Protein AF-A0A2Z2MH84-F1 (afdb_monomer)

Foldseek 3Di:
DADAPVVLVCQLQVPDVVLVVVLVCLLVVQCVLQLPQFDCLVDPLSVLVNCCSNPVLSVLVSLLSSLVSLVSLDLVSQLVNCCVVPVPDPSLVSSLVSLVVSLVSLVVSLVSLVCSLVVLVVSLVSNVVCVVVVVTDGPDPVSVVVSNVSSVVSNVSSVVSNVVSVVSSVVSVVSNVVSVVVVVVVVVVVVVD

Mean predicted aligned error: 7.97 Å

Organism: NCBI:txid72803

Structure (mmCIF, N/CA/C/O backbone):
data_AF-A0A2Z2MH84-F1
#
_entry.id   AF-A0A2Z2MH84-F1
#
loop_
_atom_site.group_PDB
_atom_site.id
_atom_site.type_symbol
_atom_site.label_atom_id
_atom_site.label_alt_id
_atom_site.label_comp_id
_atom_site.label_asym_id
_atom_site.label_entity_id
_atom_site.label_seq_id
_atom_site.pdbx_PDB_ins_code
_atom_site.Cartn_x
_atom_site.Cartn_y
_atom_site.Cartn_z
_atom_site.occupancy
_atom_site.B_iso_or_equiv
_atom_site.auth_seq_id
_atom_site.auth_comp_id
_atom_site.auth_asym_id
_atom_site.auth_atom_id
_atom_site.pdbx_PDB_model_num
ATOM 1 N N . MET A 1 1 ? -15.585 16.408 21.066 1.00 49.59 1 MET A N 1
ATOM 2 C CA . MET A 1 1 ? -16.603 15.894 20.122 1.00 49.59 1 MET A CA 1
ATOM 3 C C . MET A 1 1 ? -16.006 14.658 19.470 1.00 49.59 1 MET A C 1
ATOM 5 O O . MET A 1 1 ? -15.045 14.821 18.740 1.00 49.59 1 MET A O 1
ATOM 9 N N . GLY A 1 2 ? -16.472 13.451 19.808 1.00 59.78 2 GLY A N 1
ATOM 10 C CA . GLY A 1 2 ? -15.988 12.215 19.171 1.00 59.78 2 GLY A CA 1
ATOM 11 C C . GLY A 1 2 ? -16.715 11.943 17.851 1.00 59.78 2 GLY A C 1
ATOM 12 O O . GLY A 1 2 ? -17.917 12.235 17.766 1.00 59.78 2 GLY A O 1
ATOM 13 N N . SER A 1 3 ? -15.999 11.419 16.856 1.00 79.12 3 SER A N 1
ATOM 14 C CA . SER A 1 3 ? -16.531 11.019 15.542 1.00 79.12 3 SER A CA 1
ATOM 15 C C . SER A 1 3 ? -17.409 9.768 15.644 1.00 79.12 3 SER A C 1
ATOM 17 O O . SER A 1 3 ? -17.285 8.999 16.599 1.00 79.12 3 SER A O 1
ATOM 19 N N . LYS A 1 4 ? -18.322 9.577 14.688 1.00 86.69 4 LYS A N 1
ATOM 20 C CA . LYS A 1 4 ? -19.103 8.330 14.551 1.00 86.69 4 LYS A CA 1
ATOM 21 C C . LYS A 1 4 ? -18.304 7.258 13.803 1.00 86.69 4 LYS A C 1
ATOM 23 O O . LYS A 1 4 ? -17.402 7.600 13.041 1.00 86.69 4 LYS A O 1
ATOM 28 N N . VAL A 1 5 ? -18.660 5.979 13.959 1.00 84.94 5 VAL A N 1
ATOM 29 C CA . VAL A 1 5 ? -17.935 4.859 13.313 1.00 84.94 5 VAL A CA 1
ATOM 30 C C . VAL A 1 5 ? -17.896 5.024 11.787 1.00 84.94 5 VAL A C 1
ATOM 32 O O . VAL A 1 5 ? -16.823 4.992 11.191 1.00 84.94 5 VAL A O 1
ATOM 35 N N . TRP A 1 6 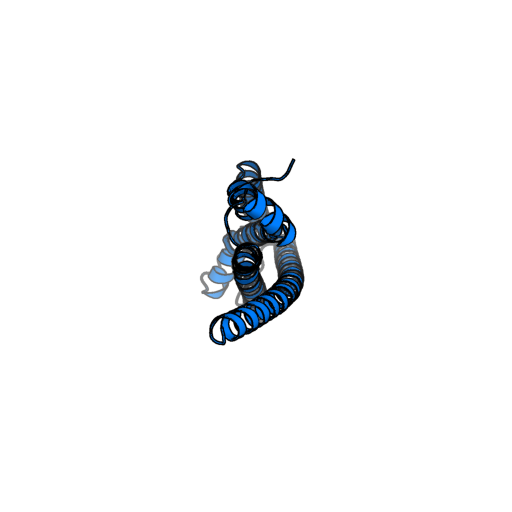? -19.035 5.345 11.163 1.00 85.50 6 TRP A N 1
ATOM 36 C CA . TRP A 1 6 ? -19.123 5.541 9.707 1.00 85.50 6 TRP A CA 1
ATOM 37 C C . TRP A 1 6 ? -18.287 6.724 9.181 1.00 85.50 6 TRP A C 1
ATOM 39 O O . TRP A 1 6 ? -17.944 6.763 7.999 1.00 85.50 6 TRP A O 1
ATOM 49 N N . GLU A 1 7 ? -17.984 7.723 10.020 1.00 85.06 7 GLU A N 1
ATOM 50 C CA . GLU A 1 7 ? -17.124 8.853 9.634 1.00 85.06 7 GLU A CA 1
ATOM 51 C C . GLU A 1 7 ? -15.662 8.408 9.558 1.00 85.06 7 GLU A C 1
ATOM 53 O O . GLU A 1 7 ? -14.958 8.793 8.625 1.00 85.06 7 GLU A O 1
ATOM 58 N N . LEU A 1 8 ? -15.232 7.558 10.498 1.00 84.75 8 LEU A N 1
ATOM 59 C CA . LEU A 1 8 ? -13.892 6.970 10.508 1.00 84.75 8 LEU A CA 1
ATOM 60 C C . LEU A 1 8 ? -13.692 6.033 9.311 1.00 84.75 8 LEU A C 1
ATOM 62 O O . LEU A 1 8 ? -12.670 6.124 8.637 1.00 84.75 8 LEU A O 1
ATOM 66 N N . GLU A 1 9 ? -14.681 5.192 8.999 1.00 85.44 9 GLU A N 1
ATOM 67 C CA . GLU A 1 9 ? -14.643 4.305 7.825 1.00 85.44 9 GLU A CA 1
ATOM 68 C C . GLU A 1 9 ? -14.516 5.098 6.518 1.00 85.44 9 GLU A C 1
ATOM 70 O O . GLU A 1 9 ? -13.648 4.807 5.697 1.00 85.44 9 GLU A O 1
ATOM 75 N N . LYS A 1 10 ? -15.307 6.166 6.340 1.00 83.00 10 LYS A N 1
ATOM 76 C CA . LYS A 1 10 ? -15.201 7.030 5.151 1.00 83.00 10 LYS A CA 1
ATOM 77 C C . LYS A 1 10 ? -13.842 7.711 5.024 1.00 83.00 10 LYS A C 1
ATOM 79 O O . LYS A 1 10 ? -13.367 7.902 3.905 1.00 83.00 10 LYS A O 1
ATOM 84 N N . GLU A 1 11 ? -13.247 8.113 6.145 1.00 82.56 11 GLU A N 1
ATOM 85 C CA . GLU A 1 11 ? -11.931 8.751 6.155 1.00 82.56 11 GLU A CA 1
ATOM 86 C C . GLU A 1 11 ? -10.818 7.769 5.751 1.00 82.56 11 GLU A C 1
ATOM 88 O O . GLU A 1 11 ? -9.892 8.155 5.031 1.00 82.56 11 GLU A O 1
ATOM 93 N N . ILE A 1 12 ? -10.931 6.510 6.190 1.00 83.31 12 ILE A N 1
ATOM 94 C CA . ILE A 1 12 ? -10.005 5.412 5.874 1.00 83.31 12 ILE A CA 1
ATOM 95 C C . ILE A 1 12 ? -10.126 4.990 4.413 1.00 83.31 12 ILE A C 1
ATOM 97 O O . ILE A 1 12 ? -9.114 4.802 3.749 1.00 83.31 12 ILE A O 1
ATOM 101 N N . GLU A 1 13 ? -11.349 4.890 3.893 1.00 77.56 13 GLU A N 1
ATOM 102 C CA . GLU A 1 13 ? -11.601 4.499 2.502 1.00 77.56 13 GLU A CA 1
ATOM 103 C C . GLU A 1 13 ? -11.238 5.591 1.480 1.00 77.56 13 GLU A C 1
ATOM 105 O O . GLU A 1 13 ? -11.386 5.375 0.279 1.00 77.56 13 GLU A O 1
ATOM 110 N N . GLY A 1 14 ? -10.805 6.778 1.925 1.00 68.00 14 GLY A N 1
ATOM 111 C CA . GLY A 1 14 ? -10.348 7.844 1.028 1.00 68.00 14 GLY A CA 1
ATOM 112 C C . GLY A 1 14 ? -11.414 8.312 0.030 1.00 68.00 14 GLY A C 1
ATOM 113 O O . GLY A 1 14 ? -11.079 8.804 -1.045 1.00 68.00 14 GLY A O 1
ATOM 114 N N . ARG A 1 15 ? -12.711 8.166 0.355 1.00 63.19 15 ARG A N 1
ATOM 115 C CA . ARG A 1 15 ? -13.834 8.547 -0.530 1.00 63.19 15 ARG A CA 1
ATOM 116 C C . ARG A 1 15 ? -14.063 10.061 -0.622 1.00 63.19 15 ARG A C 1
ATOM 118 O O . ARG A 1 15 ? -15.188 10.497 -0.881 1.00 63.19 15 ARG A O 1
ATOM 125 N N . ASP A 1 16 ? -13.051 10.883 -0.374 1.00 67.38 16 ASP A N 1
ATOM 126 C CA . ASP A 1 16 ? -13.174 12.322 -0.549 1.00 67.38 16 ASP A CA 1
ATOM 127 C C . ASP A 1 16 ? -12.878 12.718 -2.015 1.00 67.38 16 ASP A C 1
ATOM 129 O O . ASP A 1 16 ? -11.945 12.201 -2.635 1.00 67.38 16 ASP A O 1
ATOM 133 N N . PRO A 1 17 ? -13.660 13.641 -2.610 1.00 69.81 17 PRO A N 1
ATOM 134 C CA . PRO A 1 17 ? -13.483 14.054 -4.006 1.00 69.81 17 PRO A CA 1
ATOM 135 C C . PRO A 1 17 ? -12.097 14.637 -4.312 1.00 69.81 17 PRO A C 1
ATOM 137 O O . PRO A 1 17 ? -11.660 14.614 -5.462 1.00 69.81 17 PRO A O 1
ATOM 140 N N . LEU A 1 18 ? -11.415 15.179 -3.297 1.00 75.38 18 LEU A N 1
ATOM 141 C CA . LEU A 1 18 ? -10.099 15.787 -3.443 1.00 75.38 18 LEU A CA 1
ATOM 142 C C . LEU A 1 18 ? -9.023 14.714 -3.647 1.00 75.38 18 LEU A C 1
ATOM 144 O O . LEU A 1 18 ? -8.224 14.852 -4.570 1.00 75.38 18 LEU A O 1
ATOM 148 N N . SER A 1 19 ? -9.047 13.622 -2.880 1.00 70.38 19 SER A N 1
ATOM 149 C CA . SER A 1 19 ? -8.150 12.475 -3.087 1.00 70.38 19 SER A CA 1
ATOM 150 C C . SER A 1 19 ? -8.302 11.859 -4.479 1.00 70.38 19 SER A C 1
ATOM 152 O O . SER A 1 19 ? -7.301 11.573 -5.136 1.00 70.38 19 SER A O 1
ATOM 154 N N . PHE A 1 20 ? -9.533 11.745 -4.989 1.00 71.44 20 PHE A N 1
ATOM 155 C CA . PHE A 1 20 ? -9.780 11.281 -6.360 1.00 71.44 20 PHE A CA 1
ATOM 156 C C . PHE A 1 20 ? -9.208 12.237 -7.423 1.00 71.44 20 PHE A C 1
ATOM 158 O O . PHE A 1 20 ? -8.607 11.800 -8.406 1.00 71.44 20 PHE A O 1
ATOM 165 N N . LEU A 1 21 ? -9.351 13.550 -7.224 1.00 78.94 21 LEU A N 1
ATOM 166 C CA . LEU A 1 21 ? -8.793 14.552 -8.133 1.00 78.94 21 LEU A CA 1
ATOM 167 C C . LEU A 1 21 ? -7.256 14.553 -8.109 1.00 78.94 21 LEU A C 1
ATOM 169 O O . LEU A 1 21 ? -6.630 14.622 -9.165 1.00 78.94 21 LEU A O 1
ATOM 173 N N . ILE A 1 22 ? -6.644 14.423 -6.928 1.00 80.38 22 ILE A N 1
ATOM 174 C CA . ILE A 1 22 ? -5.188 14.287 -6.770 1.00 80.38 22 ILE A CA 1
ATOM 175 C C . ILE A 1 22 ? -4.692 13.028 -7.493 1.00 80.38 22 ILE A C 1
ATOM 177 O O . ILE A 1 22 ? -3.729 13.107 -8.255 1.00 80.38 22 ILE A O 1
ATOM 181 N N . ALA A 1 23 ? -5.377 11.895 -7.316 1.00 78.44 23 ALA A N 1
ATOM 182 C CA . ALA A 1 23 ? -5.067 10.642 -7.998 1.00 78.44 23 ALA A CA 1
ATOM 183 C C . ALA A 1 23 ? -5.089 10.796 -9.531 1.00 78.44 23 ALA A C 1
ATOM 185 O O . ALA A 1 23 ? -4.155 10.364 -10.205 1.00 78.44 23 ALA A O 1
ATOM 186 N N . LEU A 1 24 ? -6.102 11.476 -10.081 1.00 78.94 24 LEU A N 1
ATOM 187 C CA . LEU A 1 24 ? -6.196 11.770 -11.516 1.00 78.94 24 LEU A CA 1
ATOM 188 C C . LEU A 1 24 ? -5.060 12.670 -12.016 1.00 78.94 24 LEU A C 1
ATOM 190 O O . LEU A 1 24 ? -4.475 12.392 -13.061 1.00 78.94 24 LEU A O 1
ATOM 194 N N . VAL A 1 25 ? -4.735 13.740 -11.284 1.00 82.56 25 VAL A N 1
ATOM 195 C CA . VAL A 1 25 ? -3.650 14.663 -11.660 1.00 82.56 25 VAL A CA 1
ATOM 196 C C . VAL A 1 25 ? -2.304 13.940 -11.675 1.00 82.56 25 VAL A C 1
ATOM 198 O O . VAL A 1 25 ? -1.536 14.103 -12.621 1.00 82.56 25 VAL A O 1
ATOM 201 N N . ILE A 1 26 ? -2.033 13.110 -10.666 1.00 80.81 26 ILE A N 1
ATOM 202 C CA . ILE A 1 26 ? -0.811 12.302 -10.596 1.00 80.81 26 ILE A CA 1
ATOM 203 C C . ILE A 1 26 ? -0.770 11.297 -11.743 1.00 80.81 26 ILE A C 1
ATOM 205 O O . ILE A 1 26 ? 0.264 11.172 -12.397 1.00 80.81 26 ILE A O 1
ATOM 209 N N . PHE A 1 27 ? -1.894 10.638 -12.035 1.00 80.12 27 PHE A N 1
ATOM 210 C CA . PHE A 1 27 ? -1.978 9.677 -13.126 1.00 80.12 27 PHE A CA 1
ATOM 211 C C . PHE A 1 27 ? -1.597 10.306 -14.465 1.00 80.12 27 PHE A C 1
ATOM 213 O O . PHE A 1 27 ? -0.636 9.879 -15.101 1.00 80.12 27 PHE A O 1
ATOM 220 N N . PHE A 1 28 ? -2.304 11.364 -14.870 1.00 76.19 28 PHE A N 1
ATOM 221 C CA . PHE A 1 28 ? -2.042 12.024 -16.149 1.00 76.19 28 PHE A CA 1
ATOM 222 C C . PHE A 1 28 ? -0.680 12.720 -16.183 1.00 76.19 28 PHE A C 1
ATOM 224 O O . PHE A 1 28 ? -0.039 12.736 -17.231 1.00 76.19 28 PHE A O 1
ATOM 231 N N . GLY A 1 29 ? -0.214 13.256 -15.050 1.00 77.81 29 GLY A N 1
ATOM 232 C CA . GLY A 1 29 ? 1.110 13.861 -14.935 1.00 77.81 29 GLY A CA 1
ATOM 233 C C . GLY A 1 29 ? 2.230 12.854 -15.186 1.00 77.81 29 GLY A C 1
ATOM 234 O O . GLY A 1 29 ? 3.117 13.122 -15.990 1.00 77.81 29 GLY A O 1
ATOM 235 N N . ILE A 1 30 ? 2.170 11.677 -14.558 1.00 75.94 30 ILE A N 1
ATOM 236 C CA . ILE A 1 30 ? 3.167 10.618 -14.761 1.00 75.94 30 ILE A CA 1
ATOM 237 C C . ILE A 1 30 ? 3.091 10.094 -16.197 1.00 75.94 30 ILE A C 1
ATOM 239 O O . ILE A 1 30 ? 4.117 10.056 -16.868 1.00 75.94 30 ILE A O 1
ATOM 243 N N . VAL A 1 31 ? 1.895 9.797 -16.717 1.00 75.06 31 VAL A N 1
ATOM 244 C CA . VAL A 1 31 ? 1.724 9.370 -18.120 1.00 75.06 31 VAL A CA 1
ATOM 245 C C . VAL A 1 31 ? 2.350 10.368 -19.094 1.00 75.06 31 VAL A C 1
ATOM 247 O O . VAL A 1 31 ? 3.049 9.967 -20.017 1.00 75.06 31 VAL A O 1
ATOM 250 N N . PHE A 1 32 ? 2.145 11.668 -18.883 1.00 72.38 32 PHE A N 1
ATOM 251 C CA . PHE A 1 32 ? 2.728 12.703 -19.734 1.00 72.38 32 PHE A CA 1
ATOM 252 C C . PHE A 1 32 ? 4.260 12.782 -19.620 1.00 72.38 32 PHE A C 1
ATOM 254 O O . PHE A 1 32 ? 4.936 13.069 -20.605 1.00 72.38 32 PHE A O 1
ATOM 261 N N . LEU A 1 33 ? 4.815 12.532 -18.430 1.00 70.12 33 LEU A N 1
ATOM 262 C CA . LEU A 1 33 ? 6.255 12.615 -18.173 1.00 70.12 33 LEU A CA 1
ATOM 263 C C . LEU A 1 33 ? 7.048 11.425 -18.730 1.00 70.12 33 LEU A C 1
ATOM 265 O O . LEU A 1 33 ? 8.205 11.612 -19.107 1.00 70.12 33 LEU A O 1
ATOM 269 N N . VAL A 1 34 ? 6.459 10.223 -18.763 1.00 70.19 34 VAL A N 1
ATOM 270 C CA . VAL A 1 34 ? 7.175 8.978 -19.114 1.00 70.19 34 VAL A CA 1
ATOM 271 C C . VAL A 1 34 ? 6.548 8.149 -20.243 1.00 70.19 34 VAL A C 1
ATOM 273 O O . VAL A 1 34 ? 7.163 7.174 -20.667 1.00 70.19 34 VAL A O 1
ATOM 276 N N . GLY A 1 35 ? 5.380 8.527 -20.774 1.00 64.81 35 GLY A N 1
ATOM 277 C CA . GLY A 1 35 ? 4.595 7.724 -21.728 1.00 64.81 35 GLY A CA 1
ATOM 278 C C . GLY A 1 35 ? 5.211 7.477 -23.113 1.00 64.81 35 GLY A C 1
ATOM 279 O O . GLY A 1 35 ? 4.599 6.800 -23.932 1.00 64.81 35 GLY A O 1
ATOM 280 N N . ASP A 1 36 ? 6.404 8.003 -23.387 1.00 70.00 36 ASP A N 1
ATOM 281 C CA . ASP A 1 36 ? 7.152 7.853 -24.641 1.00 70.00 36 ASP A CA 1
ATOM 282 C C . ASP A 1 36 ? 8.663 7.621 -24.415 1.00 70.00 36 ASP A C 1
ATOM 284 O O . ASP A 1 36 ? 9.476 7.896 -25.297 1.00 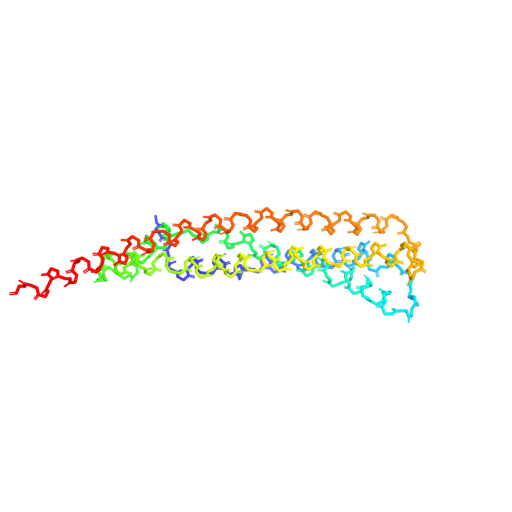70.00 36 ASP A O 1
ATOM 288 N N . ALA A 1 37 ? 9.063 7.123 -23.237 1.00 65.81 37 ALA A N 1
ATOM 289 C CA . ALA A 1 37 ? 10.475 6.882 -22.906 1.00 65.81 37 ALA A CA 1
ATOM 290 C C . ALA A 1 37 ? 11.156 5.804 -23.785 1.00 65.81 37 ALA A C 1
ATOM 292 O O . ALA A 1 37 ? 12.387 5.755 -23.867 1.00 65.81 37 ALA A O 1
ATOM 293 N N . PHE A 1 38 ? 10.366 4.961 -24.456 1.00 68.00 38 PHE A N 1
ATOM 294 C CA . PHE A 1 38 ? 10.815 3.813 -25.246 1.00 68.00 38 PHE A CA 1
ATOM 295 C C . PHE A 1 38 ? 10.242 3.872 -26.665 1.00 68.00 38 PHE A C 1
ATOM 297 O O . PHE A 1 38 ? 9.133 4.374 -26.863 1.00 68.00 38 PHE A O 1
ATOM 304 N N . ASP A 1 39 ? 10.982 3.356 -27.648 1.00 61.28 39 ASP A N 1
ATOM 305 C CA . ASP A 1 39 ? 10.433 3.123 -28.986 1.00 61.28 39 ASP A CA 1
ATOM 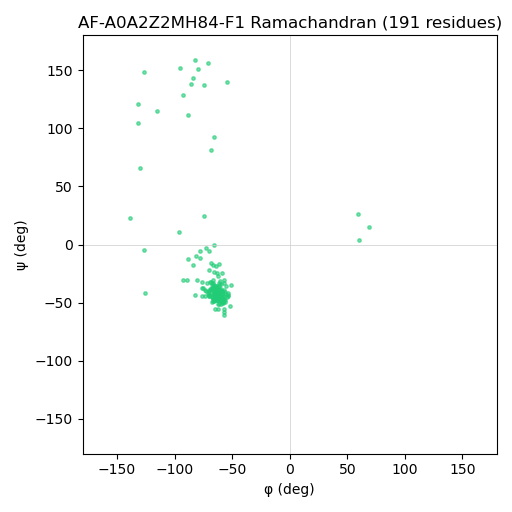306 C C . ASP A 1 39 ? 9.616 1.824 -29.018 1.00 61.28 39 ASP A C 1
ATOM 308 O O . ASP A 1 39 ? 9.857 0.892 -28.246 1.00 61.28 39 ASP A O 1
ATOM 312 N N . ASP A 1 40 ? 8.614 1.788 -29.900 1.00 56.72 40 ASP A N 1
ATOM 313 C CA . ASP A 1 40 ? 7.663 0.685 -30.047 1.00 56.72 40 ASP A CA 1
ATOM 314 C C . ASP A 1 40 ? 8.396 -0.545 -30.609 1.00 56.72 40 ASP A C 1
ATOM 316 O O . ASP A 1 40 ? 8.439 -0.791 -31.813 1.00 56.72 40 ASP A O 1
ATOM 320 N N . ALA A 1 41 ? 9.077 -1.286 -29.734 1.00 51.56 41 ALA A N 1
ATOM 321 C CA . ALA A 1 41 ? 10.035 -2.308 -30.148 1.00 51.56 41 ALA A CA 1
ATOM 322 C C . ALA A 1 41 ? 9.371 -3.537 -30.797 1.00 51.56 41 ALA A C 1
ATOM 324 O O . ALA A 1 41 ? 10.068 -4.452 -31.227 1.00 51.56 41 ALA A O 1
ATOM 325 N N . GLY A 1 42 ? 8.035 -3.627 -30.835 1.00 55.75 42 GLY A N 1
ATOM 326 C CA . GLY A 1 42 ? 7.311 -4.799 -31.347 1.00 55.75 42 GLY A CA 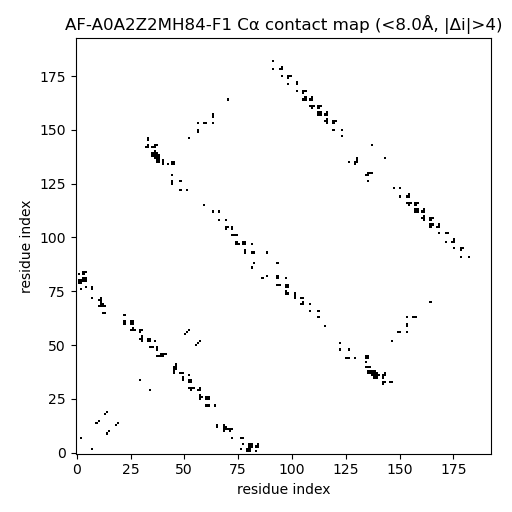1
ATOM 327 C C . GLY A 1 42 ? 7.613 -6.107 -30.593 1.00 55.75 42 GLY A C 1
ATOM 328 O O . GLY A 1 42 ? 7.116 -7.168 -30.969 1.00 55.75 42 GLY A O 1
ATOM 329 N N . THR A 1 43 ? 8.421 -6.051 -29.528 1.00 62.69 43 THR A N 1
ATOM 330 C CA . THR A 1 43 ? 8.791 -7.176 -28.672 1.00 62.69 43 THR A CA 1
ATOM 331 C C . THR A 1 43 ? 7.875 -7.233 -27.452 1.00 62.69 43 THR A C 1
ATOM 333 O O . THR A 1 43 ? 7.390 -6.215 -26.957 1.00 62.69 43 THR A O 1
ATOM 336 N N . ALA A 1 44 ? 7.668 -8.437 -26.909 1.00 65.00 44 ALA A N 1
ATOM 337 C CA . ALA A 1 44 ? 6.910 -8.621 -25.669 1.00 65.00 44 ALA A CA 1
ATOM 338 C C . ALA A 1 44 ? 7.498 -7.809 -24.494 1.00 65.00 44 ALA A C 1
ATOM 340 O O . ALA A 1 44 ? 6.753 -7.340 -23.639 1.00 65.00 44 ALA A O 1
ATOM 341 N N . PHE A 1 45 ? 8.819 -7.591 -24.484 1.00 60.62 45 PHE A N 1
ATOM 342 C CA . PHE A 1 45 ? 9.494 -6.744 -23.499 1.00 60.62 45 PHE A CA 1
ATOM 343 C C . PHE A 1 45 ? 9.181 -5.255 -23.694 1.00 60.62 45 PHE A C 1
ATOM 345 O O . PHE A 1 45 ? 8.838 -4.595 -22.719 1.00 60.62 45 PHE A O 1
ATOM 352 N N . GLY A 1 46 ? 9.199 -4.740 -24.929 1.00 59.38 46 GLY A N 1
ATOM 353 C CA . GLY A 1 46 ? 8.784 -3.362 -25.224 1.00 59.38 46 GLY A CA 1
ATOM 354 C C . GLY A 1 46 ? 7.351 -3.064 -24.773 1.00 59.38 46 GLY A C 1
ATOM 355 O O . GLY A 1 46 ? 7.097 -2.024 -24.172 1.00 59.38 46 GLY A O 1
ATOM 356 N N . PHE A 1 47 ? 6.434 -4.022 -24.952 1.00 63.31 47 PHE A N 1
ATOM 357 C CA . PHE A 1 47 ? 5.058 -3.902 -24.461 1.00 63.31 47 PHE A CA 1
ATOM 358 C C . PHE A 1 47 ? 4.971 -3.859 -22.927 1.00 63.31 47 PHE A C 1
ATOM 360 O O . PHE A 1 47 ? 4.249 -3.027 -22.386 1.00 63.31 47 PHE A O 1
ATOM 367 N N . ILE A 1 48 ? 5.706 -4.721 -22.210 1.00 64.75 48 ILE A N 1
ATOM 368 C CA . ILE A 1 48 ? 5.699 -4.755 -20.734 1.00 64.75 48 ILE A CA 1
ATOM 369 C C . ILE A 1 48 ? 6.217 -3.435 -20.155 1.00 64.75 48 ILE A C 1
ATOM 371 O O . ILE A 1 48 ? 5.611 -2.888 -19.235 1.00 64.75 48 ILE A O 1
ATOM 375 N N . VAL A 1 49 ? 7.297 -2.896 -20.719 1.00 63.84 49 VAL A N 1
ATOM 376 C CA . VAL A 1 49 ? 7.908 -1.656 -20.229 1.00 63.84 49 VAL A CA 1
ATOM 377 C C . VAL A 1 49 ? 7.091 -0.417 -20.629 1.00 63.84 49 VAL A C 1
ATOM 379 O O . VAL A 1 49 ? 6.900 0.496 -19.822 1.00 63.84 49 VAL A O 1
ATOM 382 N N . GLY A 1 50 ? 6.513 -0.401 -21.834 1.00 63.78 50 GLY A N 1
ATOM 383 C CA . GLY A 1 50 ? 5.532 0.610 -22.250 1.00 63.78 50 GLY A CA 1
ATOM 384 C C . GLY A 1 50 ? 4.266 0.597 -21.381 1.00 63.78 50 GLY A C 1
ATOM 385 O O . GLY A 1 50 ? 3.737 1.639 -21.001 1.00 63.78 50 GLY A O 1
ATOM 386 N N . PHE A 1 51 ? 3.801 -0.588 -20.983 1.00 66.94 51 PHE A N 1
ATOM 387 C CA . PHE A 1 51 ? 2.658 -0.728 -20.086 1.00 66.94 51 PHE A CA 1
ATOM 388 C C . PHE A 1 51 ? 2.981 -0.283 -18.651 1.00 66.94 51 PHE A C 1
ATOM 390 O O . PHE A 1 51 ? 2.162 0.382 -18.017 1.00 66.94 51 PHE A O 1
ATOM 397 N N . GLU A 1 52 ? 4.166 -0.599 -18.123 1.00 67.75 52 GLU A N 1
ATOM 398 C CA . GLU A 1 52 ? 4.592 -0.131 -16.796 1.00 67.75 52 GLU A CA 1
ATOM 399 C C . GLU A 1 52 ? 4.690 1.401 -16.738 1.00 67.75 52 GLU A C 1
ATOM 401 O O . GLU A 1 52 ? 4.192 2.026 -15.801 1.00 67.75 52 GLU A O 1
ATOM 406 N N . SER A 1 53 ? 5.288 2.008 -17.761 1.00 64.62 53 SER A N 1
ATOM 407 C CA . SER A 1 53 ? 5.490 3.456 -17.847 1.00 64.62 53 SER A CA 1
ATOM 408 C C . SER A 1 53 ? 4.181 4.241 -17.989 1.00 64.62 53 SER A C 1
ATOM 410 O O . SER A 1 53 ? 4.029 5.293 -17.368 1.00 64.62 53 SER A O 1
ATOM 412 N N . ILE A 1 54 ? 3.208 3.712 -18.739 1.00 68.00 54 ILE A N 1
ATOM 413 C CA . ILE A 1 54 ? 1.914 4.374 -18.978 1.00 68.00 54 ILE A CA 1
ATOM 414 C C . ILE A 1 54 ? 0.863 4.009 -17.921 1.00 68.00 54 ILE A C 1
ATOM 416 O O . ILE A 1 54 ? -0.013 4.811 -17.614 1.00 68.00 54 ILE A O 1
ATOM 420 N N . PHE A 1 55 ? 0.907 2.810 -17.347 1.00 70.38 55 PHE A N 1
ATOM 421 C CA . PHE A 1 55 ? -0.144 2.345 -16.436 1.00 70.38 55 PHE A CA 1
ATOM 422 C C . PHE A 1 55 ? 0.407 1.894 -15.088 1.00 70.38 55 PHE A C 1
ATOM 424 O O . PHE A 1 55 ? -0.159 2.263 -14.063 1.00 70.38 55 PHE A O 1
ATOM 431 N N . GLY A 1 56 ? 1.526 1.170 -15.057 1.00 75.75 56 GLY A N 1
ATOM 432 C CA . GLY A 1 56 ? 2.126 0.642 -13.825 1.00 75.75 56 GLY A CA 1
ATOM 433 C C . GLY A 1 56 ? 2.459 1.712 -12.780 1.00 75.75 56 GLY A C 1
ATOM 434 O O . GLY A 1 56 ? 1.897 1.687 -11.688 1.00 75.75 56 GLY A O 1
ATOM 435 N N . ILE A 1 57 ? 3.329 2.671 -13.108 1.00 78.06 57 ILE A N 1
ATOM 436 C CA . ILE A 1 57 ? 3.775 3.737 -12.186 1.00 78.06 57 ILE A CA 1
ATOM 437 C C . ILE A 1 57 ? 2.609 4.655 -11.760 1.00 78.06 57 ILE A C 1
ATOM 439 O O . ILE A 1 57 ? 2.465 4.920 -10.558 1.00 78.06 57 ILE A O 1
ATOM 443 N N . PRO A 1 58 ? 1.735 5.119 -12.676 1.00 79.06 58 PRO A N 1
ATOM 444 C CA . PRO A 1 58 ? 0.537 5.867 -12.303 1.00 79.06 58 PRO A CA 1
ATOM 445 C C . PRO A 1 58 ? -0.379 5.116 -11.332 1.00 79.06 58 PRO A C 1
ATOM 447 O O . PRO A 1 58 ? -0.762 5.662 -10.298 1.00 79.06 58 PRO A O 1
ATOM 450 N N . ILE A 1 59 ? -0.702 3.852 -11.629 1.00 80.31 59 ILE A N 1
ATOM 451 C CA . ILE A 1 59 ? -1.570 3.024 -10.783 1.00 80.31 59 ILE A CA 1
ATOM 452 C C . ILE A 1 59 ? -0.904 2.793 -9.424 1.00 80.31 59 ILE A C 1
ATOM 454 O O . ILE A 1 59 ? -1.537 3.011 -8.394 1.00 80.31 59 ILE A O 1
ATOM 458 N N . ALA A 1 60 ? 0.382 2.442 -9.411 1.00 83.00 60 ALA A N 1
ATOM 459 C CA . ALA A 1 60 ? 1.173 2.261 -8.198 1.00 83.00 60 ALA A CA 1
ATOM 460 C C . ALA A 1 60 ? 1.126 3.489 -7.278 1.00 83.00 60 ALA A C 1
ATOM 462 O O . ALA A 1 60 ? 0.969 3.355 -6.065 1.00 83.00 60 ALA A O 1
ATOM 463 N N . SER A 1 61 ? 1.211 4.685 -7.861 1.00 81.25 61 SER A N 1
ATOM 464 C CA . SER A 1 61 ? 1.148 5.949 -7.124 1.00 81.25 61 SER A CA 1
ATOM 465 C C . SER A 1 61 ? -0.225 6.175 -6.487 1.00 81.25 61 SER A C 1
ATOM 467 O O . SER A 1 61 ? -0.303 6.580 -5.328 1.00 81.25 61 SER A O 1
ATOM 469 N N . ILE A 1 62 ? -1.311 5.878 -7.211 1.00 82.12 62 ILE A N 1
ATOM 470 C CA . ILE A 1 62 ? -2.681 5.983 -6.684 1.00 82.12 62 ILE A CA 1
ATOM 471 C C . ILE A 1 62 ? -2.893 4.996 -5.536 1.00 82.12 62 ILE A C 1
ATOM 473 O O . ILE A 1 62 ? -3.401 5.387 -4.486 1.00 82.12 62 ILE A O 1
ATOM 477 N N . PHE A 1 63 ? -2.480 3.738 -5.719 1.00 83.19 63 PHE A N 1
ATOM 478 C CA . PHE A 1 63 ? -2.563 2.724 -4.670 1.00 83.19 63 PHE A CA 1
ATOM 479 C C . PHE A 1 63 ? -1.821 3.179 -3.418 1.00 83.19 63 PHE A C 1
ATOM 481 O O . PHE A 1 63 ? -2.385 3.173 -2.331 1.00 83.19 63 PHE A O 1
ATOM 488 N N . LEU A 1 64 ? -0.590 3.670 -3.566 1.00 84.06 64 LEU A N 1
ATOM 489 C CA . LEU A 1 64 ? 0.208 4.116 -2.431 1.00 84.06 64 LEU A CA 1
ATOM 490 C C . LEU A 1 64 ? -0.444 5.281 -1.666 1.00 84.06 64 LEU A C 1
ATOM 492 O O . LEU A 1 64 ? -0.356 5.334 -0.441 1.00 84.06 64 LEU A O 1
ATOM 496 N N . ILE A 1 65 ? -1.132 6.188 -2.364 1.00 83.50 65 ILE A N 1
ATOM 497 C CA . ILE A 1 65 ? -1.910 7.264 -1.735 1.00 83.50 65 ILE A CA 1
ATOM 498 C C . ILE A 1 65 ? -3.101 6.700 -0.969 1.00 83.50 65 ILE A C 1
ATOM 500 O O . ILE A 1 65 ? -3.291 7.083 0.182 1.00 83.50 65 ILE A O 1
ATOM 504 N N . ALA A 1 66 ? -3.868 5.782 -1.562 1.00 82.69 66 ALA A N 1
ATOM 505 C CA . ALA A 1 66 ? -4.979 5.131 -0.871 1.00 82.69 66 ALA A CA 1
ATOM 506 C C . ALA A 1 66 ? -4.502 4.456 0.427 1.00 82.69 66 ALA A C 1
ATOM 508 O O . ALA A 1 66 ? -5.109 4.637 1.482 1.00 82.69 66 ALA A O 1
ATOM 509 N N . GLU A 1 67 ? -3.338 3.805 0.394 1.00 85.94 67 GLU A N 1
ATOM 510 C CA . GLU A 1 67 ? -2.757 3.200 1.591 1.00 85.94 67 GLU A CA 1
ATOM 511 C C . GLU A 1 67 ? -2.326 4.219 2.649 1.00 85.94 67 GLU A C 1
ATOM 513 O O . GLU A 1 67 ? -2.433 3.972 3.846 1.00 85.94 67 GLU A O 1
ATOM 518 N N . LEU A 1 68 ? -1.919 5.431 2.280 1.00 86.12 68 LEU A N 1
ATOM 519 C CA . LEU A 1 68 ? -1.650 6.458 3.292 1.00 86.12 68 LEU A CA 1
ATOM 520 C C . LEU A 1 68 ? -2.901 6.818 4.112 1.00 86.12 68 LEU A C 1
ATOM 522 O O . LEU A 1 68 ? -2.769 7.190 5.281 1.00 86.12 68 LEU A O 1
ATOM 526 N N . HIS A 1 69 ? -4.109 6.667 3.558 1.00 84.50 69 HIS A N 1
ATOM 527 C CA . HIS A 1 69 ? -5.347 6.870 4.315 1.00 84.50 69 HIS A CA 1
ATOM 528 C C . HIS A 1 69 ? -5.605 5.750 5.327 1.00 84.50 69 HIS A C 1
ATOM 530 O O . HIS A 1 69 ? -6.080 6.031 6.431 1.00 84.50 69 HIS A O 1
ATOM 536 N N . THR A 1 70 ? -5.211 4.507 5.032 1.00 86.62 70 THR A N 1
ATOM 537 C CA . THR A 1 70 ? -5.390 3.371 5.954 1.00 86.62 70 THR A CA 1
ATOM 538 C C . THR A 1 70 ? -4.529 3.501 7.217 1.00 86.62 70 THR A C 1
ATOM 540 O O . THR A 1 70 ? -4.877 2.964 8.270 1.00 86.62 70 THR A O 1
ATOM 543 N N . LEU A 1 71 ? -3.490 4.350 7.208 1.00 85.00 71 LEU A N 1
ATOM 544 C CA . LEU A 1 71 ? -2.755 4.750 8.421 1.00 85.00 71 LEU A CA 1
ATOM 545 C C . LEU A 1 71 ? -3.617 5.482 9.461 1.00 85.00 71 LEU A C 1
ATOM 547 O O . LEU A 1 71 ? -3.218 5.585 10.628 1.00 85.00 71 LEU A O 1
ATOM 551 N N . LYS A 1 72 ? -4.790 5.989 9.077 1.00 86.31 72 LYS A N 1
ATOM 552 C CA . LYS A 1 72 ? -5.739 6.623 9.999 1.00 86.31 72 LYS A CA 1
ATOM 553 C C . LYS A 1 72 ? -6.600 5.617 10.764 1.00 86.31 72 LYS A C 1
ATOM 555 O O . LYS A 1 72 ? -7.257 6.023 11.723 1.00 86.31 72 LYS A O 1
ATOM 560 N N . ALA A 1 73 ? -6.564 4.335 10.391 1.00 86.69 73 ALA A N 1
ATOM 561 C CA . ALA A 1 73 ? -7.224 3.255 11.113 1.00 86.69 73 ALA A CA 1
ATOM 562 C C . ALA A 1 73 ? -6.574 3.070 12.497 1.00 86.69 73 ALA A C 1
ATOM 564 O O . ALA A 1 73 ? -5.565 2.381 12.657 1.00 86.69 73 ALA A O 1
ATOM 565 N N . ASP A 1 74 ? -7.134 3.750 13.496 1.00 88.38 74 ASP A N 1
ATOM 566 C CA . ASP A 1 74 ? -6.658 3.756 14.877 1.00 88.38 74 ASP A CA 1
ATOM 567 C C . ASP A 1 74 ? -7.704 3.110 15.800 1.00 88.38 74 ASP A C 1
ATOM 569 O O . ASP A 1 74 ? -8.782 3.687 15.984 1.00 88.38 74 ASP A O 1
ATOM 573 N N . PRO A 1 75 ? -7.393 1.956 16.424 1.00 88.31 75 PRO A N 1
ATOM 574 C CA . PRO A 1 75 ? -8.289 1.293 17.365 1.00 88.31 75 PRO A CA 1
ATOM 575 C C . PRO A 1 75 ? -8.830 2.207 18.465 1.00 88.31 75 PRO A C 1
ATOM 577 O O . PRO A 1 75 ? -9.986 2.061 18.846 1.00 88.31 75 PRO A O 1
ATOM 580 N N . GLN A 1 76 ? -8.059 3.185 18.960 1.00 89.25 76 GLN A N 1
ATOM 581 C CA . GLN A 1 76 ? -8.547 4.075 20.022 1.00 89.25 76 GLN A CA 1
ATOM 582 C C . GLN A 1 76 ? -9.716 4.946 19.562 1.00 89.25 76 GLN A C 1
ATOM 584 O O . GLN A 1 76 ? -10.718 5.057 20.271 1.00 89.25 76 GLN A O 1
ATOM 589 N N . LYS A 1 77 ? -9.634 5.494 18.346 1.00 89.00 77 LYS A N 1
ATOM 590 C CA . LYS A 1 77 ? -10.725 6.281 17.758 1.00 89.00 77 LYS A CA 1
ATOM 591 C C . LYS A 1 77 ? -11.974 5.430 17.545 1.00 89.00 77 LYS A C 1
ATOM 593 O O . LYS A 1 77 ? -13.080 5.896 17.809 1.00 89.00 77 LYS A O 1
ATOM 598 N N . PHE A 1 78 ? -11.802 4.173 17.133 1.00 88.00 78 PHE A N 1
ATOM 599 C CA . PHE A 1 78 ? -12.919 3.239 17.000 1.00 88.0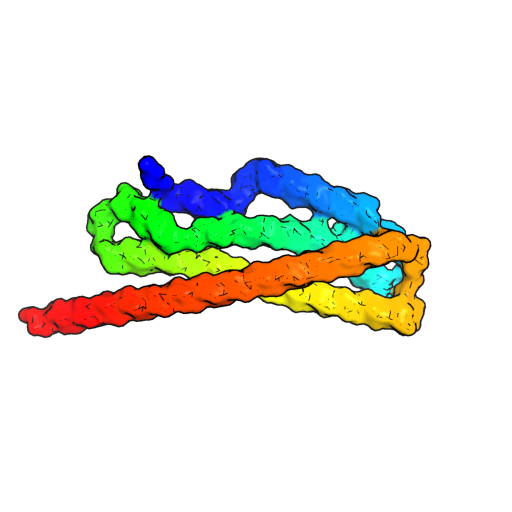0 78 PHE A CA 1
ATOM 600 C C . PHE A 1 78 ? -13.554 2.896 18.351 1.00 88.00 78 PHE A C 1
ATOM 602 O O . PHE A 1 78 ? -14.776 2.834 18.427 1.00 88.00 78 PHE A O 1
ATOM 609 N N . ILE A 1 79 ? -12.781 2.738 19.432 1.00 90.44 79 ILE A N 1
ATOM 610 C CA . ILE A 1 79 ? -13.342 2.506 20.778 1.00 90.44 79 ILE A CA 1
ATOM 611 C C . ILE A 1 79 ? -14.237 3.677 21.189 1.00 90.44 79 ILE A C 1
ATOM 613 O O . ILE A 1 79 ? -15.350 3.467 21.670 1.00 90.44 79 ILE A O 1
ATOM 617 N N . GLU A 1 80 ? -13.763 4.911 21.007 1.00 90.44 80 GLU A N 1
ATOM 618 C CA . GLU A 1 80 ? -14.539 6.112 21.331 1.00 90.44 80 GLU A CA 1
ATOM 619 C C . GLU A 1 80 ? -15.821 6.209 20.497 1.00 90.44 80 GLU A C 1
ATO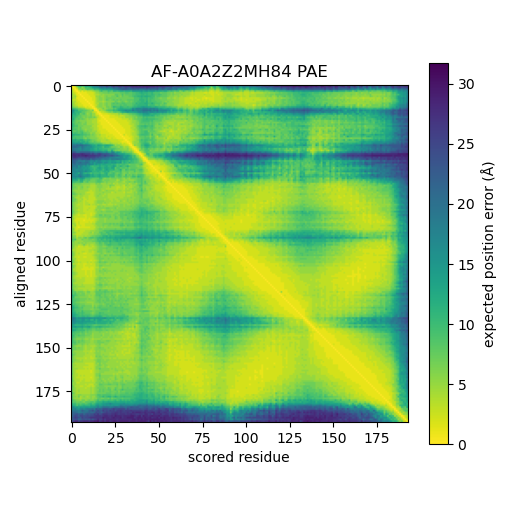M 621 O O . GLU A 1 80 ? -16.886 6.515 21.040 1.00 90.44 80 GLU A O 1
ATOM 626 N N . ALA A 1 81 ? -15.731 5.900 19.202 1.00 89.75 81 ALA A N 1
ATOM 627 C CA . ALA A 1 81 ? -16.867 5.907 18.292 1.00 89.75 81 ALA A CA 1
ATOM 628 C C . ALA A 1 81 ? -17.904 4.831 18.656 1.00 89.75 81 ALA A C 1
ATOM 630 O O . ALA A 1 81 ? -19.080 5.149 18.827 1.00 89.75 81 ALA A O 1
ATOM 631 N N . TYR A 1 82 ? -17.480 3.583 18.883 1.00 91.00 82 TYR A N 1
ATOM 632 C CA . TYR A 1 82 ? -18.381 2.493 19.270 1.00 91.00 82 TYR A CA 1
ATOM 633 C C . TYR A 1 82 ? -19.034 2.720 20.638 1.00 91.00 82 TYR A C 1
ATOM 635 O O . TYR A 1 82 ? -20.223 2.460 20.787 1.00 91.00 82 TYR A O 1
ATOM 643 N N . ARG A 1 83 ? -18.316 3.268 21.629 1.00 89.50 83 ARG A N 1
ATOM 644 C CA . ARG A 1 83 ? -18.915 3.629 22.933 1.00 89.50 83 ARG A CA 1
ATOM 645 C C . ARG A 1 83 ? -20.026 4.670 22.805 1.00 89.50 83 ARG A C 1
ATOM 647 O O . ARG A 1 83 ? -20.942 4.693 23.624 1.00 89.50 83 ARG A O 1
ATOM 654 N N . LYS A 1 84 ? -19.921 5.554 21.814 1.00 88.31 84 LYS A N 1
ATOM 655 C CA . LYS A 1 84 ? -20.901 6.609 21.552 1.00 88.31 84 LYS A CA 1
ATOM 656 C C . LYS A 1 84 ? -22.094 6.097 20.744 1.00 88.31 84 LYS A C 1
ATOM 658 O O . LYS A 1 84 ? -23.225 6.459 21.060 1.00 88.31 84 LYS A O 1
ATOM 663 N N . ASP A 1 85 ? -21.834 5.297 19.715 1.00 87.88 85 ASP A N 1
ATOM 664 C CA . ASP A 1 85 ? -22.858 4.803 18.792 1.00 87.88 85 ASP A CA 1
ATOM 665 C C . ASP A 1 85 ? -23.627 3.597 19.372 1.00 87.88 85 ASP A C 1
ATOM 667 O O . ASP A 1 85 ? -24.825 3.459 19.128 1.00 87.88 85 ASP A O 1
ATOM 671 N N . GLU A 1 86 ? -22.983 2.775 20.208 1.00 87.94 86 GLU A N 1
ATOM 672 C CA . GLU A 1 86 ? -23.557 1.578 20.837 1.00 87.94 86 GLU A CA 1
ATOM 673 C C . GLU A 1 86 ? -23.323 1.534 22.372 1.00 87.94 86 GLU A C 1
ATOM 675 O O . GLU A 1 86 ? -22.643 0.642 22.884 1.00 87.94 86 GLU A O 1
ATOM 680 N N . PRO A 1 87 ? -23.903 2.453 23.168 1.00 85.69 87 PRO A N 1
ATOM 681 C CA . PRO A 1 87 ? -23.618 2.547 24.606 1.00 85.69 87 PRO A CA 1
ATOM 682 C C . PRO A 1 87 ? -24.133 1.360 25.439 1.00 85.69 87 PRO A C 1
ATOM 684 O O . PRO A 1 87 ? -23.743 1.209 26.594 1.00 85.69 87 PRO A O 1
ATOM 687 N N . GLN A 1 88 ? -25.036 0.543 24.888 1.00 87.94 88 GLN A N 1
ATOM 688 C CA . GLN A 1 88 ? -25.617 -0.617 25.576 1.00 87.94 88 GLN A CA 1
ATOM 689 C C . GLN A 1 88 ? -24.793 -1.901 25.397 1.00 87.94 88 GLN A C 1
ATOM 691 O O . GLN A 1 88 ? -25.039 -2.886 26.093 1.00 87.94 88 GLN A O 1
ATOM 696 N N . THR A 1 89 ? -23.825 -1.903 24.478 1.00 85.69 89 THR A N 1
ATOM 697 C CA . THR A 1 89 ? -22.999 -3.073 24.176 1.00 85.69 89 THR A CA 1
ATOM 698 C C . THR A 1 89 ? -21.971 -3.299 25.298 1.00 85.69 89 THR A C 1
ATOM 700 O O . THR A 1 89 ? -21.362 -2.336 25.775 1.00 85.69 89 THR A O 1
ATOM 703 N N . PRO A 1 90 ? -21.737 -4.549 25.749 1.00 89.31 90 PRO A N 1
ATOM 704 C CA . PRO A 1 90 ? -20.714 -4.847 26.746 1.00 89.31 90 PRO A CA 1
ATOM 705 C C . PRO A 1 90 ? -19.337 -4.316 26.335 1.00 89.31 90 PRO A C 1
ATOM 707 O O . PRO A 1 90 ? -18.916 -4.466 25.189 1.00 89.31 90 PRO A O 1
ATOM 710 N N . GLU A 1 91 ? -18.580 -3.763 27.287 1.00 87.25 91 GLU A N 1
ATOM 711 C CA . GLU A 1 91 ? -17.281 -3.138 26.994 1.00 87.25 91 GLU A CA 1
ATOM 712 C C . GLU A 1 91 ? -16.311 -4.084 26.269 1.00 87.25 91 GLU A C 1
ATOM 714 O O . GLU A 1 91 ? -15.563 -3.659 25.393 1.00 87.25 91 GLU A O 1
ATOM 719 N N . ILE A 1 92 ? -16.341 -5.378 26.593 1.00 87.06 92 ILE A N 1
ATOM 720 C CA . ILE A 1 92 ? -15.459 -6.356 25.951 1.00 87.06 92 ILE A CA 1
ATOM 721 C C . ILE A 1 92 ? -15.802 -6.585 24.474 1.00 87.06 92 ILE A C 1
ATOM 723 O O . ILE A 1 92 ? -14.896 -6.796 23.675 1.00 87.06 92 ILE A O 1
ATOM 727 N N . GLU A 1 93 ? -17.079 -6.485 24.101 1.00 87.81 93 GLU A N 1
ATOM 728 C CA . GLU A 1 93 ? -17.529 -6.590 22.709 1.00 87.81 93 GL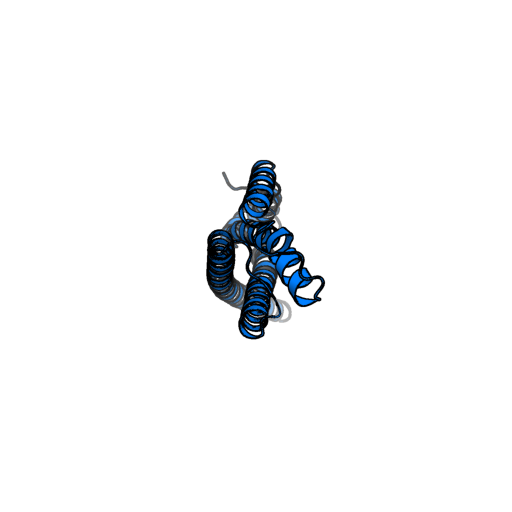U A CA 1
ATOM 729 C C . GLU A 1 93 ? -17.217 -5.312 21.928 1.00 87.81 93 GLU A C 1
ATOM 731 O O . GLU A 1 93 ? -16.788 -5.386 20.780 1.00 87.81 93 GLU A O 1
ATOM 736 N N . ILE A 1 94 ? -17.342 -4.142 22.568 1.00 89.31 94 ILE A N 1
ATOM 737 C CA . ILE A 1 94 ? -16.891 -2.865 21.996 1.00 89.31 94 ILE A CA 1
ATOM 738 C C . ILE A 1 94 ? -15.395 -2.924 21.679 1.00 89.31 94 ILE A C 1
ATOM 740 O O . ILE A 1 94 ? -14.981 -2.545 20.585 1.00 89.31 94 ILE A O 1
ATOM 744 N N . LEU A 1 95 ? -14.580 -3.409 22.621 1.00 89.12 95 LEU A N 1
ATOM 745 C CA . LEU A 1 95 ? -13.140 -3.562 22.418 1.00 89.12 95 LEU A CA 1
ATOM 746 C C . LEU A 1 95 ? -12.839 -4.560 21.293 1.00 89.12 95 LEU A C 1
ATOM 748 O O . LEU A 1 95 ? -11.995 -4.282 20.450 1.00 89.12 95 LEU A O 1
ATOM 752 N N . GLU A 1 96 ? -13.533 -5.694 21.234 1.00 90.50 96 GLU A N 1
ATOM 753 C CA . GLU A 1 96 ? -13.350 -6.672 20.158 1.00 90.50 96 GLU A CA 1
ATOM 754 C C . GLU A 1 96 ? -13.647 -6.059 18.779 1.00 90.50 96 GLU A C 1
ATOM 756 O O . GLU A 1 96 ? -12.777 -6.081 17.905 1.00 90.50 96 GLU A O 1
ATOM 761 N N . LYS A 1 97 ? -14.810 -5.410 18.611 1.00 89.81 97 LYS A N 1
ATOM 762 C CA . LYS A 1 97 ? -15.184 -4.718 17.365 1.00 89.81 97 LYS A CA 1
ATOM 763 C C . LYS A 1 97 ? -14.167 -3.638 16.989 1.00 89.81 97 LYS A C 1
ATOM 765 O O . LYS A 1 97 ? -13.653 -3.638 15.870 1.00 89.81 97 LYS A O 1
ATOM 770 N N . ALA A 1 98 ? -13.823 -2.768 17.938 1.00 90.25 98 ALA A N 1
ATOM 771 C CA . ALA A 1 98 ? -12.956 -1.615 17.713 1.00 90.25 98 ALA A CA 1
ATOM 772 C C . ALA A 1 98 ? -11.510 -1.969 17.338 1.00 90.25 98 ALA A C 1
ATOM 774 O O . ALA A 1 98 ? -10.835 -1.155 16.717 1.00 90.25 98 ALA A O 1
ATOM 775 N N . TYR A 1 99 ? -11.026 -3.159 17.704 1.00 91.88 99 TYR A N 1
ATOM 776 C CA . TYR A 1 99 ? -9.731 -3.658 17.240 1.00 91.88 99 TYR A CA 1
ATOM 777 C C . TYR A 1 99 ? -9.853 -4.512 15.970 1.00 91.88 99 TYR A C 1
ATOM 779 O O . TYR A 1 99 ? -8.927 -4.511 15.162 1.00 91.88 99 TYR A O 1
ATOM 787 N N . SER A 1 100 ? -10.973 -5.213 15.765 1.00 91.56 100 SER A N 1
ATOM 788 C CA . SER A 1 100 ? -11.186 -6.060 14.582 1.00 91.56 100 SER A CA 1
ATOM 789 C C . SER A 1 100 ? -11.358 -5.265 13.283 1.00 91.56 100 SER A C 1
ATOM 791 O O . SER A 1 100 ? -10.780 -5.643 12.267 1.00 91.56 100 SER A O 1
ATOM 793 N N . GLU A 1 101 ? -12.067 -4.132 13.316 1.00 90.88 101 GLU A N 1
ATOM 794 C CA . GLU A 1 101 ? -12.294 -3.306 12.122 1.00 90.88 101 GLU A CA 1
ATOM 795 C C . GLU A 1 101 ? -10.981 -2.700 11.587 1.00 90.88 101 GLU A C 1
ATOM 797 O O . GLU A 1 101 ? -10.590 -3.004 10.458 1.00 90.88 101 GLU A O 1
ATOM 802 N N . PRO A 1 102 ? -10.186 -1.957 12.386 1.00 89.38 102 PRO A N 1
ATOM 803 C CA . PRO A 1 102 ? -8.864 -1.498 11.957 1.00 89.38 102 PRO A CA 1
ATOM 804 C C . PRO A 1 102 ? -7.921 -2.625 11.537 1.00 89.38 102 PRO A C 1
ATOM 806 O O . PRO A 1 102 ? -7.103 -2.422 10.641 1.00 89.38 102 PRO A O 1
ATOM 809 N N . HIS A 1 103 ? -8.008 -3.808 12.165 1.00 93.00 103 HIS A N 1
ATOM 810 C CA . HIS A 1 103 ? -7.186 -4.962 11.785 1.00 93.00 103 HIS A CA 1
ATOM 811 C C . HIS A 1 103 ? -7.425 -5.379 10.336 1.00 93.00 103 HIS A C 1
ATOM 813 O O . HIS A 1 103 ? -6.454 -5.688 9.643 1.00 93.00 103 HIS A O 1
ATOM 819 N N . LYS A 1 104 ? -8.681 -5.354 9.877 1.00 92.38 104 LYS A N 1
ATOM 820 C CA . LYS A 1 104 ? -9.046 -5.679 8.498 1.00 92.38 104 LYS A CA 1
ATOM 821 C C . LYS A 1 104 ? -8.395 -4.704 7.519 1.00 92.38 104 LYS A C 1
ATOM 823 O O . LYS A 1 104 ? -7.616 -5.143 6.676 1.00 92.38 104 LYS A O 1
ATOM 828 N N . TYR A 1 105 ? -8.614 -3.400 7.707 1.00 90.69 105 TYR A N 1
ATOM 829 C CA . TYR A 1 105 ? -8.032 -2.360 6.850 1.00 90.69 105 TYR A CA 1
ATOM 830 C C . TYR A 1 105 ? -6.501 -2.413 6.832 1.00 90.6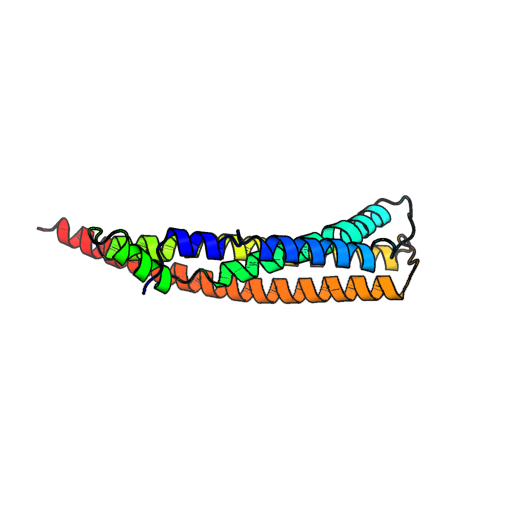9 105 TYR A C 1
ATOM 832 O O . TYR A 1 105 ? -5.887 -2.371 5.774 1.00 90.69 105 TYR A O 1
ATOM 840 N N . ILE A 1 106 ? -5.864 -2.572 7.995 1.00 92.12 106 ILE A N 1
ATOM 841 C CA . ILE A 1 106 ? -4.399 -2.643 8.098 1.00 92.12 106 ILE A CA 1
ATOM 842 C C . ILE A 1 106 ? -3.848 -3.939 7.481 1.00 92.12 106 ILE A C 1
ATOM 844 O O . ILE A 1 106 ? -2.734 -3.951 6.956 1.00 92.12 106 ILE A O 1
ATOM 848 N N . SER A 1 107 ? -4.594 -5.043 7.545 1.00 93.31 107 SER A N 1
ATOM 849 C CA . SER A 1 107 ? -4.189 -6.313 6.934 1.00 93.31 107 SER A CA 1
ATOM 850 C C . SER A 1 107 ? -4.290 -6.285 5.414 1.00 93.31 107 SER A C 1
ATOM 852 O O . SER A 1 107 ? -3.401 -6.826 4.753 1.00 93.31 107 SER A O 1
ATOM 854 N N . GLU A 1 108 ? -5.343 -5.668 4.877 1.00 91.25 108 GLU A N 1
ATOM 855 C CA . GLU A 1 108 ? -5.495 -5.399 3.443 1.00 91.25 108 GLU A CA 1
ATOM 856 C C . GLU A 1 108 ? -4.362 -4.479 2.970 1.00 91.25 108 GLU A C 1
ATOM 858 O O . GLU A 1 108 ? -3.574 -4.883 2.117 1.00 91.25 108 GLU A O 1
ATOM 863 N N . ALA A 1 109 ? -4.142 -3.361 3.665 1.00 90.19 109 ALA A N 1
ATOM 864 C CA . ALA A 1 109 ? -3.064 -2.417 3.379 1.00 90.19 109 ALA A CA 1
ATOM 865 C C . ALA A 1 109 ? -1.663 -3.049 3.379 1.00 90.19 109 ALA A C 1
ATOM 867 O O . ALA A 1 109 ? -0.828 -2.795 2.507 1.00 90.19 109 ALA A O 1
ATOM 868 N N . PHE A 1 110 ? -1.379 -3.923 4.351 1.00 93.81 110 PHE A N 1
ATOM 869 C CA . PHE A 1 110 ? -0.129 -4.684 4.388 1.00 93.81 110 PHE A CA 1
ATOM 870 C C . PHE A 1 110 ? 0.034 -5.575 3.151 1.00 93.81 110 PHE A C 1
ATOM 872 O O . PHE A 1 110 ? 1.118 -5.642 2.571 1.00 93.81 110 PHE A O 1
ATOM 879 N N . ARG A 1 111 ? -1.025 -6.288 2.759 1.00 93.56 111 ARG A N 1
ATOM 880 C CA . ARG A 1 111 ? -0.989 -7.174 1.594 1.00 93.56 111 ARG A CA 1
ATOM 881 C C . ARG A 1 111 ? -0.774 -6.371 0.315 1.00 93.56 111 ARG A C 1
ATOM 883 O O . ARG A 1 111 ? 0.049 -6.773 -0.505 1.00 93.56 111 ARG A O 1
ATOM 890 N N . ASP A 1 112 ? -1.475 -5.259 0.166 1.00 90.19 112 ASP A N 1
ATOM 891 C CA . ASP A 1 112 ? -1.443 -4.454 -1.049 1.00 90.19 112 ASP A CA 1
ATOM 892 C C . ASP A 1 112 ? -0.096 -3.740 -1.198 1.00 90.19 112 ASP A C 1
ATOM 894 O O . ASP A 1 112 ? 0.521 -3.807 -2.261 1.00 90.19 112 ASP A O 1
ATOM 898 N N . THR A 1 113 ? 0.457 -3.191 -0.111 1.00 90.69 113 THR A N 1
ATOM 899 C CA . THR A 1 113 ? 1.823 -2.632 -0.112 1.00 90.69 113 THR A CA 1
ATOM 900 C C . THR A 1 113 ? 2.906 -3.678 -0.380 1.00 90.69 113 THR A C 1
ATOM 902 O O . THR A 1 113 ? 3.864 -3.384 -1.096 1.00 90.69 113 THR A O 1
ATOM 905 N N . LEU A 1 114 ? 2.754 -4.908 0.125 1.00 91.75 114 LEU A N 1
ATOM 906 C CA . LEU A 1 114 ? 3.656 -6.020 -0.190 1.00 91.75 114 LEU A CA 1
ATOM 907 C C . LEU A 1 114 ? 3.596 -6.392 -1.679 1.00 91.75 114 LEU A C 1
ATOM 909 O O . LEU A 1 114 ? 4.638 -6.555 -2.314 1.00 91.75 114 LEU A O 1
ATOM 913 N N . LEU A 1 115 ? 2.390 -6.538 -2.234 1.00 89.94 115 LEU A N 1
ATOM 914 C CA . LEU A 1 115 ? 2.196 -6.856 -3.650 1.00 89.94 115 LEU A CA 1
ATOM 915 C C . LEU A 1 115 ? 2.746 -5.751 -4.548 1.00 89.94 115 LEU A C 1
ATOM 917 O O . LEU A 1 115 ? 3.385 -6.052 -5.553 1.00 89.94 115 LEU A O 1
ATOM 921 N N . LEU A 1 116 ? 2.543 -4.493 -4.164 1.00 88.25 116 LEU A N 1
ATOM 922 C CA . LEU A 1 116 ? 3.061 -3.343 -4.887 1.00 88.25 116 LEU A CA 1
ATOM 923 C C . LEU A 1 116 ? 4.590 -3.330 -4.900 1.00 88.25 116 LEU A C 1
ATOM 925 O O . LEU A 1 116 ? 5.193 -3.183 -5.961 1.00 88.25 116 LEU A O 1
ATOM 929 N N . TRP A 1 117 ? 5.215 -3.540 -3.740 1.00 89.94 117 TRP A N 1
ATOM 930 C CA . TRP A 1 117 ? 6.669 -3.595 -3.623 1.00 89.94 117 TRP A CA 1
ATOM 931 C C . TRP A 1 117 ? 7.271 -4.721 -4.474 1.00 89.94 117 TRP A C 1
ATOM 933 O O . TRP A 1 117 ? 8.200 -4.490 -5.251 1.00 89.94 117 TRP A O 1
ATOM 943 N N . LEU A 1 118 ? 6.706 -5.932 -4.379 1.00 88.75 118 LEU A N 1
ATOM 944 C CA . LEU A 1 118 ? 7.146 -7.082 -5.172 1.00 88.75 118 LEU A CA 1
ATOM 945 C C . LEU A 1 118 ? 6.916 -6.866 -6.671 1.00 88.75 118 LEU A C 1
ATOM 947 O O . LEU A 1 118 ? 7.790 -7.192 -7.471 1.00 88.75 118 LEU A O 1
ATOM 951 N N . GLY A 1 119 ? 5.763 -6.310 -7.047 1.00 84.62 119 GLY A N 1
ATOM 952 C CA . GLY A 1 119 ? 5.411 -6.020 -8.433 1.00 84.62 119 GLY A CA 1
ATOM 953 C C . GLY A 1 119 ? 6.369 -5.014 -9.063 1.00 84.62 119 GLY A C 1
ATOM 954 O O . GLY A 1 119 ? 6.964 -5.308 -10.094 1.00 84.62 119 GLY A O 1
ATOM 955 N N . LEU A 1 120 ? 6.594 -3.872 -8.408 1.00 83.81 120 LEU A N 1
ATOM 956 C CA . LEU A 1 120 ? 7.535 -2.849 -8.879 1.00 83.81 120 LEU A CA 1
ATOM 957 C C . LEU A 1 120 ? 8.973 -3.374 -8.944 1.00 83.81 120 LEU A C 1
ATOM 959 O O . LEU A 1 120 ? 9.693 -3.082 -9.897 1.00 83.81 120 LEU A O 1
ATOM 963 N N . GLY A 1 121 ? 9.391 -4.180 -7.962 1.00 82.44 121 GLY A N 1
ATOM 964 C CA . GLY A 1 121 ? 10.710 -4.813 -7.970 1.00 82.44 121 GLY A CA 1
ATOM 965 C C . GLY A 1 121 ? 10.881 -5.792 -9.134 1.00 82.44 121 GLY A C 1
ATOM 966 O O . GLY A 1 121 ? 11.902 -5.767 -9.820 1.00 82.44 121 GLY A O 1
ATOM 967 N N . ALA A 1 122 ? 9.869 -6.625 -9.392 1.00 83.31 122 ALA A N 1
ATOM 968 C CA . ALA A 1 122 ? 9.891 -7.588 -10.486 1.00 83.31 122 ALA A CA 1
ATOM 969 C C . ALA A 1 122 ? 9.915 -6.903 -11.857 1.00 83.31 122 ALA A C 1
ATOM 971 O O . ALA A 1 122 ? 10.680 -7.319 -12.725 1.00 83.31 122 ALA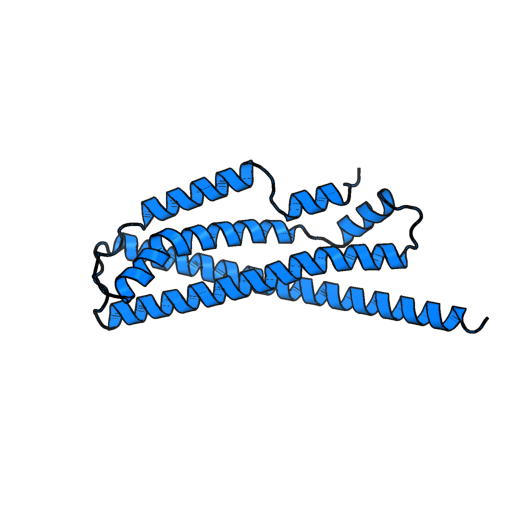 A O 1
ATOM 972 N N . ILE A 1 123 ? 9.114 -5.851 -12.055 1.00 78.50 123 ILE A N 1
ATOM 973 C CA . ILE A 1 123 ? 9.077 -5.157 -13.344 1.00 78.50 123 ILE A CA 1
ATOM 974 C C . ILE A 1 123 ? 10.382 -4.388 -13.580 1.00 78.50 123 ILE A C 1
ATOM 976 O O . ILE A 1 123 ? 10.974 -4.556 -14.643 1.00 78.50 123 ILE A O 1
ATOM 980 N N . THR A 1 124 ? 10.908 -3.673 -12.577 1.00 79.06 124 THR A N 1
ATOM 981 C CA . THR A 1 124 ? 12.229 -3.019 -12.680 1.00 79.06 124 THR A CA 1
ATOM 982 C C . THR A 1 124 ? 13.318 -4.019 -13.094 1.00 79.06 124 THR A C 1
ATOM 984 O O . THR A 1 124 ? 14.100 -3.748 -14.001 1.00 79.06 124 THR A O 1
ATOM 987 N N . ALA A 1 125 ? 13.331 -5.221 -12.506 1.00 81.69 125 ALA A N 1
ATOM 988 C CA . ALA A 1 125 ? 14.293 -6.258 -12.881 1.00 81.69 125 ALA A CA 1
ATOM 989 C C . ALA A 1 125 ? 14.125 -6.740 -14.337 1.00 81.69 125 ALA A C 1
ATOM 991 O O . ALA A 1 125 ? 15.112 -7.040 -15.009 1.00 81.69 125 ALA A O 1
ATOM 992 N N . LEU A 1 126 ? 12.890 -6.812 -14.846 1.00 80.19 126 LEU A N 1
ATOM 993 C CA . LEU A 1 126 ? 12.627 -7.148 -16.249 1.00 80.19 126 LEU A CA 1
ATOM 994 C C . LEU A 1 126 ? 13.075 -6.033 -17.199 1.00 80.19 126 LEU A C 1
ATOM 996 O O . LEU A 1 126 ? 13.619 -6.347 -18.257 1.00 80.19 126 LEU A O 1
ATOM 1000 N N . VAL A 1 127 ? 12.885 -4.763 -16.824 1.00 77.81 127 VAL A N 1
ATOM 1001 C CA . VAL A 1 127 ? 13.401 -3.604 -17.571 1.00 77.81 127 VAL A CA 1
ATOM 1002 C C . VAL A 1 127 ? 14.922 -3.693 -17.676 1.00 77.81 127 VAL A C 1
ATOM 1004 O O . VAL A 1 127 ? 15.456 -3.627 -18.781 1.00 77.81 127 VAL A O 1
ATOM 1007 N N . ASP A 1 128 ? 15.614 -3.935 -16.561 1.00 78.00 128 ASP A N 1
ATOM 1008 C CA . ASP A 1 128 ? 17.075 -4.063 -16.536 1.00 78.00 128 ASP A CA 1
ATOM 1009 C C . ASP A 1 128 ? 17.567 -5.193 -17.452 1.00 78.00 128 ASP A C 1
ATOM 1011 O O . ASP A 1 128 ? 18.483 -5.000 -18.254 1.00 78.00 128 ASP A O 1
ATOM 1015 N N . ILE A 1 129 ? 16.928 -6.368 -17.399 1.00 80.69 129 ILE A N 1
ATOM 1016 C CA . ILE A 1 129 ? 17.251 -7.490 -18.293 1.00 80.69 129 ILE A CA 1
ATOM 1017 C C . ILE A 1 129 ? 17.000 -7.108 -19.756 1.00 80.69 129 ILE A C 1
ATOM 1019 O O . ILE A 1 129 ? 17.821 -7.418 -20.623 1.00 80.69 129 ILE A O 1
ATOM 1023 N N . ALA A 1 130 ? 15.888 -6.437 -20.056 1.00 77.12 130 ALA A N 1
ATOM 1024 C CA . ALA A 1 130 ? 15.543 -6.044 -21.418 1.00 77.12 130 ALA A CA 1
ATOM 1025 C C . ALA A 1 130 ? 16.552 -5.038 -21.998 1.00 77.12 130 ALA A C 1
ATOM 1027 O O . ALA A 1 130 ? 16.942 -5.173 -23.158 1.00 77.12 130 ALA A O 1
ATOM 1028 N N . VAL A 1 131 ? 17.036 -4.097 -21.181 1.00 77.31 131 VAL A N 1
ATOM 1029 C CA . VAL A 1 131 ? 18.093 -3.146 -21.558 1.00 77.31 131 VAL A CA 1
ATOM 1030 C C . VAL A 1 131 ? 19.426 -3.868 -21.772 1.00 77.31 131 VAL A C 1
ATOM 1032 O O . VAL A 1 131 ? 20.054 -3.696 -22.814 1.00 77.31 131 VAL A O 1
ATOM 1035 N N . ILE A 1 132 ? 19.851 -4.726 -20.835 1.00 81.44 132 ILE A N 1
ATOM 1036 C CA . ILE A 1 132 ? 21.137 -5.448 -20.922 1.00 81.44 132 ILE A CA 1
ATOM 1037 C C . ILE A 1 132 ? 21.177 -6.393 -22.129 1.00 81.44 132 ILE A C 1
ATOM 1039 O O . ILE A 1 132 ? 22.211 -6.534 -22.779 1.00 81.44 132 ILE A O 1
ATOM 1043 N N . THR A 1 133 ? 20.058 -7.048 -22.439 1.00 80.44 133 THR A N 1
ATOM 1044 C CA . THR A 1 133 ? 19.953 -7.972 -23.580 1.00 80.44 133 THR A CA 1
ATOM 1045 C C . THR A 1 133 ? 19.795 -7.262 -24.925 1.00 80.44 133 THR A C 1
ATOM 1047 O O . THR A 1 133 ? 19.799 -7.932 -25.955 1.00 80.44 133 THR A O 1
ATOM 1050 N N . GLY A 1 134 ? 19.652 -5.930 -24.938 1.00 74.00 134 GLY A N 1
ATOM 1051 C CA . GLY A 1 134 ? 19.374 -5.155 -26.150 1.00 74.00 134 GLY A CA 1
ATOM 1052 C C . GLY A 1 134 ? 17.972 -5.390 -26.722 1.00 74.00 134 GLY A C 1
ATOM 1053 O O . GLY A 1 134 ? 17.711 -5.037 -27.867 1.00 74.00 134 GLY A O 1
ATOM 1054 N N . SER A 1 135 ? 17.069 -5.993 -25.941 1.00 73.69 135 SER A N 1
ATOM 1055 C CA . SER A 1 135 ? 15.677 -6.263 -26.335 1.00 73.69 135 SER A CA 1
ATOM 1056 C C . SER A 1 135 ? 14.779 -5.023 -26.242 1.00 73.69 135 SER A C 1
ATOM 1058 O O . SER A 1 135 ? 13.633 -5.059 -26.699 1.00 73.69 135 SER A O 1
ATOM 1060 N N . LEU A 1 136 ? 15.283 -3.957 -25.616 1.00 73.38 136 LEU A N 1
ATOM 1061 C CA . LEU A 1 136 ? 14.609 -2.684 -25.405 1.00 73.38 136 LEU A CA 1
ATOM 1062 C C . LEU A 1 136 ? 15.540 -1.539 -25.815 1.00 73.38 136 LEU A C 1
ATOM 1064 O O . LEU A 1 136 ? 16.626 -1.389 -25.256 1.00 73.38 136 LEU A O 1
ATOM 1068 N N . GLU A 1 137 ? 15.100 -0.727 -26.773 1.00 74.75 137 GLU A N 1
ATOM 1069 C CA . GLU A 1 137 ? 15.823 0.465 -27.211 1.00 74.75 137 GLU A CA 1
ATOM 1070 C C . GLU A 1 137 ? 15.335 1.692 -26.430 1.00 74.75 137 GLU A C 1
ATOM 1072 O O . GLU A 1 137 ? 14.134 1.953 -26.316 1.00 74.75 137 GLU A O 1
ATOM 1077 N N . ILE A 1 138 ? 16.282 2.433 -25.852 1.00 78.31 138 ILE A N 1
ATOM 1078 C CA . ILE A 1 138 ? 15.987 3.629 -25.063 1.00 78.31 138 ILE A CA 1
ATOM 1079 C C . ILE A 1 138 ? 15.952 4.828 -26.006 1.00 78.31 138 ILE A C 1
ATOM 1081 O O . ILE A 1 138 ? 16.989 5.253 -26.514 1.00 78.31 138 ILE A O 1
ATOM 1085 N N . LYS A 1 139 ? 14.759 5.393 -26.195 1.00 76.94 139 LYS A N 1
ATOM 1086 C CA . LYS A 1 139 ? 14.534 6.552 -27.065 1.00 76.94 139 LYS A CA 1
ATOM 1087 C C . LYS A 1 139 ? 14.994 7.855 -26.419 1.00 76.94 139 LYS A C 1
ATOM 1089 O O . LYS A 1 139 ? 15.626 8.693 -27.058 1.00 76.94 139 LYS A O 1
ATOM 1094 N N . ASP A 1 140 ? 14.666 8.022 -25.140 1.00 81.00 140 ASP A N 1
ATOM 1095 C CA . ASP A 1 140 ? 14.998 9.206 -24.354 1.00 81.00 140 ASP A CA 1
ATOM 1096 C C . ASP A 1 140 ? 15.606 8.775 -23.016 1.00 81.00 140 ASP A C 1
ATOM 1098 O O . ASP A 1 140 ? 14.916 8.331 -22.095 1.00 81.00 140 ASP A O 1
ATOM 1102 N N . LEU A 1 141 ? 16.929 8.924 -22.910 1.00 81.62 141 LEU A N 1
ATOM 1103 C CA . LEU A 1 141 ? 17.675 8.596 -21.697 1.00 81.62 141 LEU A CA 1
ATOM 1104 C C . LEU A 1 141 ? 17.197 9.400 -20.484 1.00 81.62 141 LEU A C 1
ATOM 1106 O O . LEU A 1 141 ? 17.208 8.880 -19.372 1.00 81.62 141 LEU A O 1
ATOM 1110 N N . THR A 1 142 ? 16.770 10.653 -20.660 1.00 83.94 142 THR A N 1
ATOM 1111 C CA . THR A 1 142 ? 16.273 11.469 -19.549 1.00 83.94 142 THR A CA 1
ATOM 1112 C C . THR A 1 142 ? 14.969 10.897 -19.012 1.00 83.94 142 THR A C 1
ATOM 1114 O O . THR A 1 142 ? 14.859 10.680 -17.805 1.00 83.94 142 THR A O 1
ATOM 1117 N N . LYS A 1 143 ? 14.006 10.589 -19.886 1.00 80.50 143 LYS A N 1
ATOM 1118 C CA . LYS A 1 143 ? 12.727 9.990 -19.469 1.00 80.50 143 LYS A CA 1
ATOM 1119 C C . LYS A 1 143 ? 12.908 8.594 -18.887 1.00 80.50 143 LYS A C 1
ATOM 1121 O O . LYS A 1 143 ? 12.263 8.270 -17.894 1.00 80.50 143 LYS A O 1
ATOM 1126 N N . PHE A 1 144 ? 13.836 7.810 -19.433 1.00 80.62 144 PHE A N 1
ATOM 1127 C CA . PHE A 1 144 ? 14.228 6.523 -18.867 1.00 80.62 144 PHE A CA 1
ATOM 1128 C C . PHE A 1 144 ? 14.728 6.658 -17.422 1.00 80.62 144 PHE A C 1
ATOM 1130 O O . PHE A 1 144 ? 14.237 5.976 -16.527 1.00 80.62 144 PHE A O 1
ATOM 1137 N N . TRP A 1 145 ? 15.652 7.582 -17.149 1.00 82.69 145 TRP A N 1
ATOM 1138 C CA . TRP A 1 145 ? 16.144 7.781 -15.782 1.00 82.69 145 TRP A CA 1
ATOM 1139 C C . TRP A 1 145 ? 15.076 8.338 -14.836 1.00 82.69 145 TRP A C 1
ATOM 1141 O O . TRP A 1 145 ? 15.053 7.963 -13.664 1.00 82.69 145 TRP A O 1
ATOM 1151 N N . VAL A 1 146 ? 14.167 9.185 -15.330 1.00 84.25 146 VAL A N 1
ATOM 1152 C CA . VAL A 1 146 ? 13.000 9.643 -14.558 1.00 84.25 146 VAL A CA 1
ATOM 1153 C C . VAL A 1 146 ? 12.095 8.465 -14.198 1.00 84.25 146 VAL A C 1
ATOM 1155 O O . VAL A 1 146 ? 11.699 8.350 -13.041 1.00 84.25 146 VAL A O 1
ATOM 1158 N N . LEU A 1 147 ? 11.816 7.568 -15.146 1.00 80.81 147 LEU A N 1
ATOM 1159 C CA . LEU A 1 147 ? 11.038 6.352 -14.922 1.00 80.81 147 LEU A CA 1
ATOM 1160 C C . LEU A 1 147 ? 11.665 5.478 -13.831 1.00 80.81 147 LEU A C 1
ATOM 1162 O O . LEU A 1 147 ? 11.011 5.188 -12.832 1.00 80.81 147 LEU A O 1
ATOM 1166 N N . ILE A 1 148 ? 12.942 5.119 -13.985 1.00 82.12 148 ILE A N 1
ATOM 1167 C CA . ILE A 1 148 ? 13.669 4.298 -13.007 1.00 82.12 148 ILE A CA 1
ATOM 1168 C C . ILE A 1 148 ? 13.695 4.978 -11.632 1.00 82.12 148 ILE A C 1
ATOM 1170 O O . ILE A 1 148 ? 13.495 4.323 -10.606 1.00 82.12 148 ILE A O 1
ATOM 1174 N N . GLY A 1 149 ? 13.887 6.300 -11.597 1.00 84.50 149 GLY A N 1
ATOM 1175 C CA . GLY A 1 149 ? 13.837 7.090 -10.370 1.00 84.50 149 GLY A CA 1
ATOM 1176 C C . GLY A 1 149 ? 12.471 7.031 -9.681 1.00 84.50 149 GLY A C 1
ATOM 1177 O O . GLY A 1 149 ? 12.404 6.779 -8.478 1.00 84.50 149 GLY A O 1
ATOM 1178 N N . LEU A 1 150 ? 11.380 7.206 -10.431 1.00 84.19 150 LEU A N 1
ATOM 1179 C CA . LEU A 1 150 ? 10.013 7.125 -9.908 1.00 84.19 150 LEU A CA 1
ATOM 1180 C C . LEU A 1 150 ? 9.671 5.712 -9.420 1.00 84.19 150 LEU A C 1
ATOM 1182 O O . LEU A 1 150 ? 9.195 5.571 -8.293 1.00 84.19 150 LEU A O 1
ATOM 1186 N N . SER A 1 151 ? 9.971 4.672 -10.204 1.00 83.50 151 SER A N 1
ATOM 1187 C CA . SER A 1 151 ? 9.769 3.274 -9.796 1.00 83.50 151 SER A CA 1
ATOM 1188 C C . SER A 1 151 ? 10.547 2.942 -8.521 1.00 83.50 151 SER A C 1
ATOM 1190 O O . SER A 1 151 ? 10.002 2.323 -7.605 1.00 83.50 151 SER A O 1
ATOM 1192 N N . SER A 1 152 ? 11.786 3.428 -8.399 1.00 85.06 152 SER A N 1
ATOM 1193 C CA . SER A 1 152 ? 12.611 3.241 -7.198 1.00 85.06 152 SER A CA 1
ATOM 1194 C C . SER A 1 152 ? 12.024 3.945 -5.971 1.00 85.06 152 SER A C 1
ATOM 1196 O O . SER A 1 152 ? 11.980 3.360 -4.889 1.00 85.06 152 SER A O 1
ATOM 1198 N N . LEU A 1 153 ? 11.537 5.183 -6.123 1.00 89.00 153 LEU A N 1
ATOM 1199 C CA . LEU A 1 153 ? 10.899 5.933 -5.035 1.00 89.00 153 LEU A CA 1
ATOM 1200 C C . LEU A 1 153 ? 9.598 5.272 -4.571 1.00 89.00 153 LEU A C 1
ATOM 1202 O O . LEU A 1 153 ? 9.382 5.130 -3.368 1.00 89.00 153 LEU A O 1
ATOM 1206 N N . LEU A 1 154 ? 8.753 4.830 -5.505 1.00 89.00 154 LEU A N 1
ATOM 1207 C CA . LEU A 1 154 ? 7.516 4.111 -5.190 1.00 89.00 154 LEU A CA 1
ATOM 1208 C C . LEU A 1 154 ? 7.804 2.763 -4.527 1.00 89.00 154 LEU A C 1
ATOM 1210 O O . LEU A 1 154 ? 7.161 2.408 -3.538 1.00 89.00 154 LEU A O 1
ATOM 1214 N N . SER A 1 155 ? 8.813 2.036 -5.011 1.00 87.81 155 SER A N 1
ATOM 1215 C CA . SER A 1 155 ? 9.262 0.789 -4.392 1.00 87.81 155 SER A CA 1
ATOM 1216 C C . SER A 1 155 ? 9.751 1.029 -2.957 1.00 87.81 155 SER A C 1
ATOM 1218 O O . SER A 1 155 ? 9.284 0.377 -2.025 1.00 87.81 155 SER A O 1
ATOM 1220 N N . ALA A 1 156 ? 10.593 2.039 -2.724 1.00 90.25 156 ALA A N 1
ATOM 1221 C CA . ALA A 1 156 ? 11.050 2.388 -1.380 1.00 90.25 156 ALA A CA 1
ATOM 1222 C C . ALA A 1 156 ? 9.894 2.811 -0.452 1.00 90.25 156 ALA A C 1
ATOM 1224 O O . ALA A 1 156 ? 9.815 2.356 0.690 1.00 90.25 156 ALA A O 1
ATOM 1225 N N . ALA A 1 157 ? 8.970 3.644 -0.937 1.00 90.94 157 ALA A N 1
ATOM 1226 C CA . ALA A 1 157 ? 7.810 4.081 -0.165 1.00 90.94 157 ALA A CA 1
ATOM 1227 C C . ALA A 1 157 ? 6.881 2.907 0.192 1.00 90.94 157 ALA A C 1
ATOM 1229 O O . ALA A 1 157 ? 6.467 2.781 1.345 1.00 90.94 157 ALA A O 1
ATOM 1230 N N . SER A 1 158 ? 6.603 2.016 -0.766 1.00 90.88 158 SER A N 1
ATOM 1231 C CA . SER A 1 158 ? 5.770 0.825 -0.547 1.00 90.88 158 SER A CA 1
ATOM 1232 C C . SER A 1 158 ? 6.398 -0.129 0.471 1.00 90.88 158 SER A C 1
ATOM 1234 O O . SER A 1 158 ? 5.704 -0.612 1.363 1.00 90.88 158 SER A O 1
ATOM 1236 N N . PHE A 1 159 ? 7.721 -0.305 0.436 1.00 92.25 159 PHE A N 1
ATOM 1237 C CA . PHE A 1 159 ? 8.461 -1.079 1.432 1.00 92.25 159 PHE A CA 1
ATOM 1238 C C . PHE A 1 159 ? 8.356 -0.484 2.845 1.00 92.25 159 PHE A C 1
ATOM 1240 O O . PHE A 1 159 ? 8.110 -1.206 3.814 1.00 92.25 159 PHE A O 1
ATOM 1247 N N . ILE A 1 160 ? 8.511 0.838 2.980 1.00 94.62 160 ILE A N 1
ATOM 1248 C CA . ILE A 1 160 ? 8.377 1.526 4.274 1.00 94.62 160 ILE A CA 1
ATOM 1249 C C . ILE A 1 160 ? 6.956 1.353 4.824 1.00 94.62 160 ILE A C 1
ATOM 1251 O O . ILE A 1 160 ? 6.788 1.002 5.995 1.00 94.62 160 ILE A O 1
ATOM 1255 N N . LEU A 1 161 ? 5.935 1.559 3.989 1.00 92.25 161 LEU A N 1
ATOM 1256 C CA . LEU A 1 161 ? 4.540 1.387 4.394 1.00 92.25 161 LEU A CA 1
ATOM 1257 C C . LEU A 1 161 ? 4.231 -0.059 4.777 1.00 92.25 161 LEU A C 1
ATOM 1259 O O . LEU A 1 161 ? 3.620 -0.285 5.820 1.00 92.25 161 LEU A O 1
ATOM 1263 N N . MET A 1 162 ? 4.731 -1.033 4.019 1.00 94.25 162 MET A N 1
ATOM 1264 C CA . MET A 1 162 ? 4.619 -2.452 4.351 1.00 94.25 162 MET A CA 1
ATOM 1265 C C . MET A 1 162 ? 5.164 -2.740 5.758 1.00 94.25 162 MET A C 1
ATOM 1267 O O . MET A 1 162 ? 4.503 -3.423 6.543 1.00 94.25 162 MET A O 1
ATOM 1271 N N . ILE A 1 163 ? 6.332 -2.193 6.125 1.00 94.88 163 ILE A N 1
ATOM 1272 C CA . ILE A 1 163 ? 6.883 -2.344 7.483 1.00 94.88 163 ILE A CA 1
ATOM 1273 C C . ILE A 1 163 ? 5.943 -1.727 8.525 1.00 94.88 163 ILE A C 1
ATOM 1275 O O . ILE A 1 163 ? 5.662 -2.354 9.550 1.00 94.88 163 ILE A O 1
ATOM 1279 N N . ILE A 1 164 ? 5.441 -0.515 8.279 1.00 94.56 164 ILE A N 1
ATOM 1280 C CA . ILE A 1 164 ? 4.530 0.174 9.203 1.00 94.56 164 ILE A CA 1
ATOM 1281 C C . ILE A 1 164 ? 3.249 -0.645 9.409 1.00 94.56 164 ILE A C 1
ATOM 1283 O O . ILE A 1 164 ? 2.854 -0.882 10.556 1.00 94.56 164 ILE A O 1
ATOM 1287 N N . PHE A 1 165 ? 2.623 -1.121 8.331 1.00 94.56 165 PHE A N 1
ATOM 1288 C CA . PHE A 1 165 ? 1.411 -1.933 8.411 1.00 94.56 165 PHE A CA 1
ATOM 1289 C C . PHE A 1 165 ? 1.662 -3.275 9.076 1.00 94.56 165 PHE A C 1
ATOM 1291 O O . PHE A 1 165 ? 0.868 -3.680 9.921 1.00 94.56 165 PHE A O 1
ATOM 1298 N N . TYR A 1 166 ? 2.791 -3.926 8.800 1.00 94.81 166 TYR A N 1
ATOM 1299 C CA . TYR A 1 166 ? 3.178 -5.151 9.491 1.00 94.81 166 TYR A CA 1
ATOM 1300 C C . TYR A 1 166 ? 3.277 -4.947 11.011 1.00 94.81 166 TYR A C 1
ATOM 1302 O O . TYR A 1 166 ? 2.712 -5.720 11.791 1.00 94.81 166 TYR A O 1
ATOM 1310 N N . LEU A 1 167 ? 3.957 -3.882 11.451 1.00 94.69 167 LEU A N 1
ATOM 1311 C CA . LEU A 1 167 ? 4.103 -3.569 12.874 1.00 94.69 167 LEU A CA 1
ATOM 1312 C C . LEU A 1 167 ? 2.754 -3.249 13.531 1.00 94.69 167 LEU A C 1
ATOM 1314 O O . LEU A 1 167 ? 2.475 -3.742 14.628 1.00 94.69 167 LEU A O 1
ATOM 1318 N N . ARG A 1 168 ? 1.898 -2.468 12.859 1.00 92.62 168 ARG A N 1
ATOM 1319 C CA . ARG A 1 168 ? 0.547 -2.148 13.346 1.00 92.62 168 ARG A CA 1
ATOM 1320 C C . ARG A 1 168 ? -0.345 -3.382 13.420 1.00 92.62 168 ARG A C 1
ATOM 1322 O O . ARG A 1 168 ? -0.942 -3.618 14.468 1.00 92.62 168 ARG A O 1
ATOM 1329 N N . LYS A 1 169 ? -0.377 -4.194 12.361 1.00 93.31 169 LYS A N 1
ATOM 1330 C CA . LYS A 1 169 ? -1.116 -5.460 12.298 1.00 93.31 169 LYS A CA 1
ATOM 1331 C C . LYS A 1 169 ? -0.758 -6.345 13.485 1.00 93.31 169 LYS A C 1
ATOM 1333 O O . LYS A 1 169 ? -1.632 -6.730 14.256 1.00 93.31 169 LYS A O 1
ATOM 1338 N N . ARG A 1 170 ? 0.541 -6.572 13.699 1.00 93.12 170 ARG A N 1
ATOM 1339 C CA . ARG A 1 170 ? 1.049 -7.379 14.815 1.00 93.12 170 ARG A CA 1
ATOM 1340 C C . ARG A 1 170 ? 0.651 -6.812 16.180 1.00 93.12 170 ARG A C 1
ATOM 1342 O O . ARG A 1 170 ? 0.390 -7.575 17.108 1.00 93.12 170 ARG A O 1
ATOM 1349 N N . SER A 1 171 ? 0.655 -5.488 16.335 1.00 92.19 171 SER A N 1
ATOM 1350 C CA . SER A 1 171 ? 0.233 -4.831 17.578 1.00 92.19 171 SER A CA 1
ATOM 1351 C C . SER A 1 171 ? -1.249 -5.092 17.873 1.00 92.19 171 SER A C 1
ATOM 1353 O O . SER A 1 171 ? -1.602 -5.496 18.982 1.00 92.19 171 SER A O 1
ATOM 1355 N N . ILE A 1 172 ? -2.103 -4.942 16.859 1.00 90.25 172 ILE A N 1
ATOM 1356 C CA . ILE A 1 172 ? -3.550 -5.154 16.965 1.00 90.25 172 ILE A CA 1
ATOM 1357 C C . ILE A 1 172 ? -3.882 -6.626 17.229 1.00 90.25 172 ILE A C 1
ATOM 1359 O O . ILE A 1 172 ? -4.689 -6.912 18.108 1.00 90.25 172 ILE A O 1
ATOM 1363 N N . GLU A 1 173 ? -3.216 -7.566 16.555 1.00 91.19 173 GLU A N 1
ATOM 1364 C CA . GLU A 1 173 ? -3.400 -9.008 16.784 1.00 91.19 173 GLU A CA 1
ATOM 1365 C C . GLU A 1 173 ? -3.099 -9.409 18.228 1.00 91.19 173 GLU A C 1
ATOM 1367 O O . GLU A 1 173 ? -3.857 -10.158 18.843 1.00 91.19 173 GLU A O 1
ATOM 1372 N N . LYS A 1 174 ? -2.022 -8.865 18.808 1.00 91.50 174 LYS A N 1
ATOM 1373 C CA . LYS A 1 174 ? -1.698 -9.092 20.223 1.00 91.50 174 LYS A CA 1
ATOM 1374 C C . LYS A 1 174 ? -2.792 -8.564 21.151 1.00 91.50 174 LYS A C 1
ATOM 1376 O O . LYS A 1 174 ? -3.114 -9.221 22.139 1.00 91.50 174 LYS A O 1
ATOM 1381 N N . ALA A 1 175 ? -3.350 -7.392 20.848 1.00 89.00 175 ALA A N 1
ATOM 1382 C CA . ALA A 1 175 ? -4.431 -6.809 21.636 1.00 89.00 175 ALA A CA 1
ATOM 1383 C C . ALA A 1 175 ? -5.724 -7.634 21.524 1.00 89.00 175 ALA A C 1
ATOM 1385 O O . ALA A 1 175 ? -6.328 -7.950 22.548 1.00 89.00 175 ALA A O 1
ATOM 1386 N N . LEU A 1 176 ? -6.098 -8.055 20.311 1.00 90.75 176 LEU A N 1
ATOM 1387 C CA . LEU A 1 176 ? -7.246 -8.935 20.067 1.00 90.75 176 LEU A CA 1
ATOM 1388 C C . LEU A 1 176 ? -7.111 -10.261 20.816 1.00 90.75 176 LEU A C 1
ATOM 1390 O O . LEU A 1 176 ? -8.049 -10.676 21.493 1.00 90.75 176 LEU A O 1
ATOM 1394 N N . PHE A 1 177 ? -5.932 -10.883 20.782 1.00 89.88 177 PHE A N 1
ATOM 1395 C CA . PHE A 1 177 ? -5.674 -12.115 21.523 1.00 89.88 177 PHE A CA 1
ATOM 1396 C C . PHE A 1 177 ? -5.844 -11.925 23.039 1.00 89.88 177 PHE A C 1
ATOM 1398 O O . PHE A 1 177 ? -6.491 -12.731 23.706 1.00 89.88 177 PHE A O 1
ATOM 1405 N N . ALA A 1 178 ? -5.337 -10.820 23.596 1.00 88.00 178 ALA A N 1
ATOM 1406 C CA . ALA A 1 178 ? -5.518 -10.502 25.012 1.00 88.00 178 ALA A CA 1
ATOM 1407 C C . ALA A 1 178 ? -6.994 -10.251 25.386 1.00 88.00 178 ALA A C 1
ATOM 1409 O O . ALA A 1 178 ? -7.423 -10.617 26.482 1.00 88.00 178 ALA A O 1
ATOM 1410 N N . ILE A 1 179 ? -7.777 -9.642 24.490 1.00 87.88 179 ILE A N 1
ATOM 1411 C CA . ILE A 1 179 ? -9.224 -9.440 24.668 1.00 87.88 179 ILE A CA 1
ATOM 1412 C C . ILE A 1 179 ? -9.955 -10.789 24.663 1.00 87.88 179 ILE A C 1
ATOM 1414 O O . ILE A 1 179 ? -10.766 -11.044 25.554 1.00 87.88 179 ILE A O 1
ATOM 1418 N N . GLN A 1 180 ? -9.630 -11.672 23.716 1.00 86.44 180 GLN A N 1
ATOM 1419 C CA . GLN A 1 180 ? -10.226 -13.007 23.609 1.00 86.44 180 GLN A CA 1
ATOM 1420 C C . GLN A 1 180 ? -9.938 -13.873 24.839 1.00 86.44 180 GLN A C 1
ATOM 1422 O O . GLN A 1 180 ? -10.858 -14.500 25.362 1.00 86.44 180 GLN A O 1
ATOM 1427 N N . LEU A 1 181 ? -8.706 -13.848 25.361 1.00 85.81 181 LEU A N 1
ATOM 1428 C CA . LEU A 1 181 ? -8.363 -14.530 26.614 1.00 85.81 181 LEU A CA 1
ATOM 1429 C C . LEU A 1 181 ? -9.220 -14.027 27.783 1.00 85.81 181 LEU A C 1
ATOM 1431 O O . LEU A 1 181 ? -9.866 -14.820 28.461 1.00 85.81 181 LEU A O 1
ATOM 1435 N N . LYS A 1 182 ? -9.330 -12.703 27.961 1.00 83.62 182 LYS A N 1
ATOM 1436 C CA . LYS A 1 182 ? -10.177 -12.115 29.014 1.00 83.62 182 LYS A CA 1
ATOM 1437 C C . LYS A 1 182 ? -11.659 -12.467 28.862 1.00 83.62 182 LYS A C 1
ATOM 1439 O O . LYS A 1 182 ? -12.371 -12.558 29.862 1.00 83.62 182 LYS A O 1
ATOM 1444 N N . LYS A 1 183 ? -12.144 -12.618 27.627 1.00 82.06 183 LYS A N 1
ATOM 1445 C CA . LYS A 1 183 ? -13.522 -13.037 27.334 1.00 82.06 183 LYS A CA 1
ATOM 1446 C C . LYS A 1 183 ? -13.735 -14.504 27.714 1.00 82.06 183 LYS A C 1
ATOM 1448 O O . LYS A 1 183 ? -14.737 -14.810 28.354 1.00 82.06 183 LYS A O 1
ATOM 1453 N N . SER A 1 184 ? -12.774 -15.371 27.392 1.00 74.75 184 SER A N 1
ATOM 1454 C CA . SER A 1 184 ? -12.775 -16.789 27.774 1.00 74.75 184 SER A CA 1
ATOM 1455 C C . SER A 1 184 ? -12.758 -16.975 29.293 1.00 74.75 184 SER A C 1
ATOM 1457 O O . SER A 1 184 ? -13.591 -17.708 29.819 1.00 74.75 184 SER A O 1
ATOM 1459 N N . ASP A 1 185 ? -11.892 -16.254 30.010 1.00 70.81 185 ASP A N 1
ATOM 1460 C CA . ASP A 1 185 ? -11.801 -16.342 31.476 1.00 70.81 185 ASP A CA 1
ATOM 1461 C C . ASP A 1 185 ? -13.120 -15.934 32.153 1.00 70.81 185 ASP A C 1
ATOM 1463 O O . ASP A 1 185 ? -13.588 -16.583 33.089 1.00 70.81 185 ASP A O 1
ATOM 1467 N N . LYS A 1 186 ? -13.780 -14.878 31.655 1.00 60.78 186 LYS A N 1
ATOM 1468 C CA . LYS A 1 186 ? -15.107 -14.469 32.145 1.00 60.78 186 LYS A CA 1
ATOM 1469 C C . LYS A 1 186 ? -16.194 -15.496 31.823 1.00 60.78 186 LYS A C 1
ATOM 1471 O O . LYS A 1 186 ? -17.076 -15.713 32.655 1.00 60.78 186 LYS A O 1
ATOM 1476 N N . ALA A 1 187 ? -16.139 -16.121 30.647 1.00 61.25 187 ALA A N 1
ATOM 1477 C CA . ALA A 1 187 ? -17.081 -17.167 30.263 1.00 61.25 187 ALA A CA 1
ATOM 1478 C C . ALA A 1 187 ? -16.942 -18.401 31.170 1.00 61.25 187 ALA A C 1
ATOM 1480 O O . ALA A 1 187 ? -17.949 -18.920 31.649 1.00 61.25 187 ALA A O 1
ATOM 1481 N N . GLU A 1 188 ? -15.716 -18.816 31.498 1.00 52.34 188 GLU A N 1
ATOM 1482 C CA . GLU A 1 188 ? -15.472 -19.959 32.384 1.00 52.34 188 GLU A CA 1
ATOM 1483 C C . GLU A 1 188 ? -15.962 -19.708 33.821 1.00 52.34 188 GLU A C 1
ATOM 1485 O O . GLU A 1 188 ? -16.507 -20.610 34.459 1.00 52.34 188 GLU A O 1
ATOM 1490 N N . ILE A 1 189 ? -15.840 -18.474 34.322 1.00 52.47 189 ILE A N 1
ATOM 1491 C CA . ILE A 1 189 ? -16.374 -18.090 35.639 1.00 52.47 189 ILE A CA 1
ATOM 1492 C C . ILE A 1 189 ? -17.911 -18.119 35.643 1.00 52.47 189 ILE A C 1
ATOM 1494 O O . ILE A 1 189 ? -18.499 -18.554 36.627 1.00 52.47 189 ILE A O 1
ATOM 1498 N N . SER A 1 190 ? -18.571 -17.722 34.548 1.00 49.03 190 SER A N 1
ATOM 1499 C CA . SER A 1 190 ? -20.042 -17.717 34.458 1.00 49.03 190 SER A CA 1
ATOM 1500 C C . SER A 1 190 ? -20.686 -19.109 34.398 1.00 49.03 190 SER A C 1
ATOM 1502 O O . SER A 1 190 ? -21.851 -19.248 34.747 1.00 49.03 190 SER A O 1
ATOM 1504 N N . ILE A 1 191 ? -19.935 -20.138 33.987 1.00 52.22 191 ILE A N 1
ATOM 1505 C CA . ILE A 1 191 ? -20.405 -21.536 33.928 1.00 52.22 191 ILE A CA 1
ATOM 1506 C C . ILE A 1 191 ? -20.269 -22.234 35.298 1.00 52.22 191 ILE A C 1
ATOM 1508 O O . ILE A 1 191 ? -20.888 -23.268 35.533 1.00 52.22 191 ILE A O 1
ATOM 1512 N N . LYS A 1 192 ? -19.462 -21.680 36.214 1.00 44.12 192 LYS A N 1
ATOM 1513 C CA . LYS A 1 192 ? -19.189 -22.248 37.548 1.00 44.12 192 LYS A CA 1
ATOM 1514 C C . LYS A 1 192 ? -20.068 -21.671 38.674 1.00 44.12 192 LYS A C 1
ATOM 1516 O O . LYS A 1 192 ? -19.765 -21.928 39.839 1.00 44.12 192 LYS A O 1
ATOM 1521 N N . ILE A 1 193 ? -21.120 -20.911 38.355 1.00 41.59 193 ILE A N 1
ATOM 1522 C CA . ILE A 1 193 ? -22.108 -20.365 39.311 1.00 41.59 193 ILE A CA 1
ATOM 1523 C C . ILE A 1 193 ? -23.439 -21.084 39.103 1.00 41.59 193 ILE A C 1
ATOM 1525 O O . ILE A 1 193 ? -24.056 -21.460 40.123 1.00 41.59 193 ILE A O 1
#

Nearest PDB structures (foldseek):
  6r2g-assembly1_A  TM=6.166E-01  e=3.140E-01  Human immunodeficiency virus 1
  4ayx-assembly1_A  TM=2.653E-01  e=1.953E+00  Homo sapiens
  8qoe-assembly1_A  TM=2.927E-01  e=8.180E+00  Bacillus subtilis

Secondary structure (DSSP, 8-state):
-PPPHHHHHHHHTT--HHHHHHHHHHHHHHHHHHTTSB----SHHHHHHHHIIIIIHHHHHHHHHHHHHHTT--HHHHHHHHHHH-TTS-HHHHHHHHHHHHHHHHHHHHHHHHHHHHHHHHHHHHHHHHHHTT-S-BS-HHHHHHHHHHHHHHHHHHHHHHHHHHHHHHHHHHHHHHHHHHHHHHHHHHHT-

Sequence (193 aa):
MGSKVWELEKEIEGRDPLSFLIALVIFFGIVFLVGDAFDDAGTAFGFIVGFESIFGIPIASIFLIAELHTLKADPQKFIEAYRKDEPQTPEIEILEKAYSEPHKYISEAFRDTLLLWLGLGAITALVDIAVITGSLEIKDLTKFWVLIGLSSLLSAASFILMIIFYLRKRSIEKALFAIQLKKSDKAEISIKI

Solvent-accessible surface area (backbone atoms only — not comparable to full-atom values): 9978 Å² total; per-residue (Å²): 136,82,64,52,57,71,57,54,51,46,55,30,68,45,75,46,73,62,56,54,49,51,39,50,53,49,28,55,49,41,26,71,63,27,58,66,23,51,52,89,60,88,35,77,60,28,51,54,52,54,44,34,40,48,45,43,54,28,50,52,52,41,50,55,51,50,45,61,27,37,72,67,52,45,41,68,60,35,38,56,9,40,53,68,78,43,70,86,57,58,68,69,56,43,50,49,52,20,41,50,55,35,39,51,52,28,48,51,43,24,51,52,25,46,50,48,25,52,48,48,52,53,49,53,53,50,49,53,52,28,47,76,72,64,57,39,60,76,67,31,66,67,33,41,51,50,46,54,50,50,52,50,51,53,30,54,51,24,48,54,48,23,53,53,26,49,55,50,35,54,53,42,52,53,51,50,51,56,50,52,51,56,50,49,56,52,51,58,56,66,75,75,113

pLDDT: mean 80.65, std 11.32, range [41.59, 94.88]

Radius of gyration: 22.6 Å; Cα contacts (8 Å, |Δi|>4): 201; chains: 1; bounding box: 47×38×71 Å